Protein AF-A0A428YY25-F1 (afdb_monomer)

Sequence (221 aa):
MDNHSFVLPEDAPPDLAAVAELGRGLQQLAEAVDELHQQHLDLRDQVTARPGARSRKAPPSVPWPLRWPDLDREQAAQVWAWLIDWTDWMVERYQLAEEIPACWPLHPPLIEELAALAAAWHDAYDESAPADTPLLWHERLARCRIRLRDWDDYTRCRNGTHTLRRLDLAWPDTWRTAAEQAAAADLADRPLPDPGPDARTTAAERDPPAAGPTAGQEAPA

Structure (mmCIF, N/CA/C/O backbone):
data_AF-A0A428YY25-F1
#
_entry.id   AF-A0A428YY25-F1
#
loop_
_atom_site.group_PDB
_atom_site.id
_atom_site.type_symbol
_atom_site.label_atom_id
_atom_site.label_alt_id
_atom_site.label_comp_id
_atom_site.label_asym_id
_atom_site.label_entity_id
_atom_site.label_seq_id
_atom_site.pdbx_PDB_ins_code
_atom_site.Cartn_x
_atom_site.Cartn_y
_atom_site.Cartn_z
_atom_site.occupancy
_atom_site.B_iso_or_equiv
_atom_site.auth_seq_id
_atom_site.auth_comp_id
_atom_site.auth_asym_id
_atom_site.auth_atom_id
_atom_site.pdbx_PDB_model_num
ATOM 1 N N . MET A 1 1 ? -26.265 -2.201 46.683 1.00 36.72 1 MET A N 1
ATOM 2 C CA . MET A 1 1 ? -25.284 -2.157 47.783 1.00 36.72 1 MET A CA 1
ATOM 3 C C . MET A 1 1 ? -25.252 -0.720 48.234 1.00 36.72 1 MET A C 1
ATOM 5 O O . MET A 1 1 ? -24.833 0.136 47.466 1.00 36.72 1 MET A O 1
ATOM 9 N N . ASP A 1 2 ? -25.874 -0.467 49.376 1.00 36.84 2 ASP A N 1
ATOM 10 C CA . ASP A 1 2 ? -26.230 0.865 49.850 1.00 36.84 2 ASP A CA 1
ATOM 11 C C . ASP A 1 2 ? -24.983 1.695 50.172 1.00 36.84 2 ASP A C 1
ATOM 13 O O . ASP A 1 2 ? -24.110 1.272 50.931 1.00 36.84 2 ASP A O 1
ATOM 17 N N . ASN A 1 3 ? -24.896 2.875 49.552 1.00 38.50 3 ASN A N 1
ATOM 18 C CA . ASN A 1 3 ? -23.828 3.842 49.766 1.00 38.50 3 ASN A CA 1
ATOM 19 C C . ASN A 1 3 ? -24.026 4.489 51.147 1.00 38.50 3 ASN A C 1
ATOM 21 O O . ASN A 1 3 ? -24.744 5.481 51.291 1.00 38.50 3 ASN A O 1
ATOM 25 N N . HIS A 1 4 ? -23.456 3.876 52.184 1.00 43.66 4 HIS A N 1
ATOM 26 C CA . HIS A 1 4 ? -23.455 4.422 53.536 1.00 43.66 4 HIS A CA 1
ATOM 27 C C . HIS A 1 4 ? -22.605 5.698 53.578 1.00 43.66 4 HIS A C 1
ATOM 29 O O . HIS A 1 4 ? -21.392 5.652 53.765 1.00 43.66 4 HIS A O 1
ATOM 35 N N . SER A 1 5 ? -23.263 6.848 53.424 1.00 48.72 5 SER A N 1
ATOM 36 C CA . SER A 1 5 ? -22.688 8.164 53.701 1.00 48.72 5 SER A CA 1
ATOM 37 C C . SER A 1 5 ? -22.273 8.233 55.174 1.00 48.72 5 SER A C 1
ATOM 39 O O . SER A 1 5 ? -23.111 8.405 56.060 1.00 48.72 5 SER A O 1
ATOM 41 N N . PHE A 1 6 ? -20.978 8.071 55.441 1.00 54.34 6 PHE A N 1
ATOM 42 C CA . PHE A 1 6 ? -20.389 8.257 56.763 1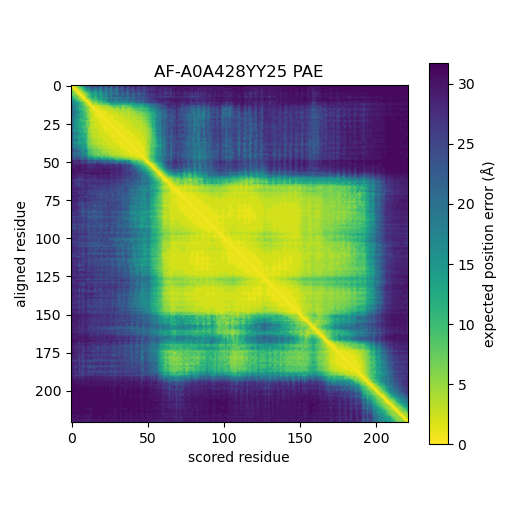.00 54.34 6 PHE A CA 1
ATOM 43 C C . PHE A 1 6 ? -20.396 9.753 57.108 1.00 54.34 6 PHE A C 1
ATOM 45 O O . PHE A 1 6 ? -19.599 10.529 56.584 1.00 54.34 6 PHE A O 1
ATOM 52 N N . VAL A 1 7 ? -21.334 10.171 57.961 1.00 59.69 7 VAL A N 1
ATOM 53 C CA . VAL A 1 7 ? -21.393 11.537 58.499 1.00 59.69 7 VAL A CA 1
ATOM 54 C C . VAL A 1 7 ? -20.460 11.607 59.710 1.00 59.69 7 VAL A C 1
ATOM 56 O O . VAL A 1 7 ? -20.686 10.923 60.707 1.00 59.69 7 VAL A O 1
ATOM 59 N N . LEU A 1 8 ? -19.394 12.403 59.606 1.00 51.84 8 LEU A N 1
ATOM 60 C CA . LEU A 1 8 ? -18.440 12.630 60.696 1.00 51.84 8 LEU A CA 1
ATOM 61 C C . LEU A 1 8 ? -19.117 13.344 61.888 1.00 51.84 8 LEU A C 1
ATOM 63 O O . LEU A 1 8 ? -19.854 14.305 61.659 1.00 51.84 8 LEU A O 1
ATOM 67 N N . PRO A 1 9 ? -18.855 12.929 63.145 1.00 59.38 9 PRO A N 1
ATOM 68 C CA . PRO A 1 9 ? -19.272 13.662 64.343 1.00 59.38 9 PRO A CA 1
ATOM 69 C C . PRO A 1 9 ? -18.685 15.082 64.387 1.00 59.38 9 PRO A C 1
ATOM 71 O O . PRO A 1 9 ? -17.559 15.297 63.947 1.00 59.38 9 PRO A O 1
ATOM 74 N N . GLU A 1 10 ? -19.430 16.027 64.966 1.00 59.97 10 GLU A N 1
ATOM 75 C CA . GLU A 1 10 ? -19.113 17.470 65.004 1.00 59.97 10 GLU A CA 1
ATOM 76 C C . GLU A 1 10 ? -17.794 17.803 65.746 1.00 59.97 10 GLU A C 1
ATOM 78 O O . GLU A 1 10 ? -17.214 18.856 65.512 1.00 59.97 10 GLU A O 1
ATOM 83 N N . ASP A 1 11 ? -17.281 16.868 66.560 1.00 65.56 11 ASP A N 1
ATOM 84 C CA . ASP A 1 11 ? -16.038 16.963 67.352 1.00 65.56 11 ASP A CA 1
ATOM 85 C C . ASP A 1 11 ? -15.058 15.804 67.025 1.00 65.56 11 ASP A C 1
ATOM 87 O O . ASP A 1 11 ? -14.504 15.129 67.898 1.00 65.56 11 ASP A O 1
ATOM 91 N N . ALA A 1 12 ? -14.892 15.485 65.736 1.00 60.00 12 ALA A N 1
ATOM 92 C CA . ALA A 1 12 ? -13.997 14.413 65.302 1.00 60.00 12 ALA A CA 1
ATOM 93 C C . ALA A 1 12 ? -12.512 14.768 65.548 1.00 60.00 12 ALA A C 1
ATOM 95 O O . ALA A 1 12 ? -12.078 15.865 65.183 1.00 60.00 12 ALA A O 1
ATOM 96 N N . PRO A 1 13 ? -11.702 13.851 66.115 1.00 72.38 13 PRO A N 1
ATOM 97 C CA . PRO A 1 13 ? -10.274 14.079 66.276 1.00 72.38 13 PRO A CA 1
ATOM 98 C C . PRO A 1 13 ? -9.600 14.339 64.909 1.00 72.38 13 PRO A C 1
ATOM 100 O O . PRO A 1 13 ? -10.069 13.858 63.870 1.00 72.38 13 PRO A O 1
ATOM 103 N N . PRO A 1 14 ? -8.536 15.164 64.882 1.00 75.75 14 PRO A N 1
ATOM 104 C CA . PRO A 1 14 ? -7.997 15.759 63.653 1.00 75.75 14 PRO A CA 1
ATOM 105 C C . PRO A 1 14 ? -7.489 14.729 62.631 1.00 75.75 14 PRO A C 1
ATOM 107 O O . PRO A 1 14 ? -7.452 15.007 61.434 1.00 75.75 14 PRO A O 1
ATOM 110 N N . ASP A 1 15 ? -7.137 13.530 63.085 1.00 78.38 15 ASP A N 1
ATOM 111 C CA . ASP A 1 15 ? -6.766 12.381 62.263 1.00 78.38 15 ASP A CA 1
ATOM 112 C C . ASP A 1 15 ? -7.959 11.802 61.481 1.00 78.38 15 ASP A C 1
ATOM 114 O O . ASP A 1 15 ? -7.837 11.545 60.283 1.00 78.38 15 ASP A O 1
ATOM 118 N N . LEU A 1 16 ? -9.134 11.667 62.104 1.00 73.94 16 LEU A N 1
ATOM 119 C CA . LEU A 1 16 ? -10.361 11.233 61.423 1.00 73.94 16 LEU A CA 1
ATOM 120 C C . LEU A 1 16 ? -10.874 12.283 60.430 1.00 73.94 16 LEU A C 1
ATOM 122 O O . LEU A 1 16 ? -11.365 11.926 59.354 1.00 73.94 16 LEU A O 1
ATOM 126 N N . ALA A 1 17 ? -10.717 13.569 60.752 1.00 76.88 17 ALA A N 1
ATOM 127 C CA . ALA A 1 17 ? -11.031 14.658 59.830 1.00 76.88 17 ALA A CA 1
ATOM 128 C C . ALA A 1 17 ? -10.129 14.622 58.579 1.00 76.88 17 ALA A C 1
ATOM 130 O O . ALA A 1 17 ? -10.638 14.710 57.458 1.00 76.88 17 ALA A O 1
ATOM 131 N N . ALA A 1 18 ? -8.820 14.404 58.760 1.00 79.06 18 ALA A N 1
ATOM 132 C CA . ALA A 1 18 ? -7.854 14.281 57.666 1.00 79.06 18 ALA A CA 1
ATOM 133 C C . ALA A 1 18 ? -8.103 13.039 56.789 1.00 79.06 18 ALA A C 1
ATOM 135 O O . ALA A 1 18 ? -8.031 13.118 55.563 1.00 79.06 18 ALA A O 1
ATOM 136 N N . VAL A 1 19 ? -8.453 11.893 57.388 1.00 86.31 19 VAL A N 1
ATOM 137 C CA . VAL A 1 19 ? -8.806 10.675 56.633 1.00 86.31 19 VAL A CA 1
ATOM 138 C C . VAL A 1 19 ? -10.064 10.888 55.793 1.00 86.31 19 VAL A C 1
ATOM 140 O O . VAL A 1 19 ? -10.105 10.475 54.635 1.00 86.31 19 VAL A O 1
ATOM 143 N N . ALA A 1 20 ? -11.080 11.567 56.328 1.00 80.56 20 ALA A N 1
ATOM 144 C CA . ALA A 1 20 ? -12.276 11.878 55.552 1.00 80.56 20 ALA A CA 1
ATOM 145 C C . ALA A 1 20 ? -12.004 12.891 54.432 1.00 80.56 20 ALA A C 1
ATOM 147 O O . ALA A 1 20 ? -12.628 12.816 53.376 1.00 80.56 20 ALA A O 1
ATOM 148 N N . GLU A 1 21 ? -11.080 13.829 54.638 1.00 87.69 21 GLU A N 1
ATOM 149 C CA . GLU A 1 21 ? -10.639 14.756 53.595 1.00 87.69 21 GLU A CA 1
ATOM 150 C C . GLU A 1 21 ? -9.905 14.034 52.461 1.00 87.69 21 GLU A C 1
ATOM 152 O O . GLU A 1 21 ? -10.249 14.229 51.295 1.00 87.69 21 GLU A O 1
ATOM 157 N N . LEU A 1 22 ? -8.992 13.118 52.790 1.00 92.31 22 LEU A N 1
ATOM 158 C CA . LEU A 1 22 ? -8.349 12.240 51.807 1.00 92.31 22 LEU A CA 1
ATOM 159 C C . LEU A 1 22 ? -9.364 11.345 51.085 1.00 92.31 22 LEU A C 1
ATOM 161 O O . LEU A 1 22 ? -9.272 11.181 49.871 1.00 92.31 22 LEU A O 1
ATOM 165 N N . GLY A 1 23 ? -10.353 10.806 51.803 1.00 88.88 23 GLY A N 1
ATOM 166 C CA . GLY A 1 23 ? -11.437 10.015 51.217 1.00 88.88 23 GLY A CA 1
ATOM 167 C C . GLY A 1 23 ? -12.248 10.810 50.192 1.00 88.88 23 GLY A C 1
ATOM 168 O O . GLY A 1 23 ? -12.481 10.325 49.086 1.00 88.88 23 GLY A O 1
ATOM 169 N N . ARG A 1 24 ? -12.594 12.065 50.510 1.00 92.44 24 ARG A N 1
ATOM 170 C CA . ARG A 1 24 ? -13.242 12.980 49.556 1.00 92.44 24 ARG A CA 1
ATOM 171 C C . ARG A 1 24 ? -12.345 13.280 48.355 1.00 92.44 24 ARG A C 1
ATOM 173 O O . ARG A 1 24 ? -12.834 13.263 47.231 1.00 92.44 24 ARG A O 1
ATOM 180 N N . GLY A 1 25 ? -11.049 13.506 48.573 1.00 92.25 25 GLY A N 1
ATOM 181 C CA . GLY A 1 25 ? -10.089 13.757 47.494 1.00 92.25 25 GLY A CA 1
ATOM 182 C C . GLY A 1 25 ? -9.917 12.566 46.544 1.00 92.25 25 GLY A C 1
ATO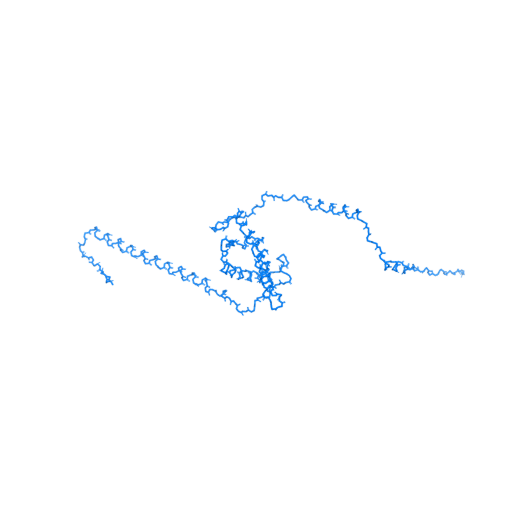M 183 O O . GLY A 1 25 ? -9.912 12.745 45.329 1.00 92.25 25 GLY A O 1
ATOM 184 N N . LEU A 1 26 ? -9.835 11.340 47.071 1.00 96.25 26 LEU A N 1
ATOM 185 C CA . LEU A 1 26 ? -9.774 10.124 46.251 1.00 96.25 26 LEU A CA 1
ATOM 186 C C . LEU A 1 26 ? -11.057 9.914 45.446 1.00 96.25 26 LEU A C 1
ATOM 188 O O . LEU A 1 26 ? -10.985 9.503 44.291 1.00 96.25 26 LEU A O 1
ATOM 192 N N . GLN A 1 27 ? -12.215 10.225 46.029 1.00 91.62 27 GLN A N 1
ATOM 193 C CA . GLN A 1 27 ? -13.486 10.127 45.322 1.00 91.62 27 GLN A CA 1
ATOM 194 C C . GLN A 1 27 ? -13.593 11.163 44.194 1.00 91.62 27 GLN A C 1
ATOM 196 O O . GLN A 1 27 ? -13.953 10.801 43.078 1.00 91.62 27 GLN A O 1
ATOM 201 N N . GLN A 1 28 ? -13.175 12.409 44.437 1.00 93.94 28 GLN A N 1
ATOM 202 C CA . GLN A 1 28 ? -13.087 13.441 43.395 1.00 93.94 28 GLN A CA 1
ATOM 203 C C . GLN A 1 28 ? -12.138 13.040 42.256 1.00 93.94 28 GLN A C 1
ATOM 205 O O . GLN A 1 28 ? -12.439 13.273 41.089 1.00 93.94 28 GLN A O 1
ATOM 210 N N . LEU A 1 29 ? -10.998 12.419 42.577 1.00 95.44 29 LEU A N 1
ATOM 211 C CA . LEU A 1 29 ? -10.068 11.914 41.564 1.00 95.44 29 LEU A CA 1
ATOM 212 C C . LEU A 1 29 ? -10.665 10.759 40.755 1.00 95.44 29 LEU A C 1
ATOM 214 O O . LEU A 1 29 ? -10.486 10.733 39.541 1.00 95.44 29 LEU A O 1
ATOM 218 N N . ALA A 1 30 ? -11.364 9.824 41.400 1.00 92.94 30 ALA A N 1
ATOM 219 C CA . ALA A 1 30 ? -12.029 8.724 40.706 1.00 92.94 30 ALA A CA 1
ATOM 220 C C . ALA A 1 30 ? -13.096 9.248 39.731 1.00 92.94 30 ALA A C 1
ATOM 222 O O . ALA A 1 30 ? -13.092 8.867 38.563 1.00 92.94 30 ALA A O 1
ATOM 223 N N . GLU A 1 31 ? -13.929 10.192 40.179 1.00 95.94 31 GLU A N 1
ATOM 224 C CA . GLU A 1 31 ? -14.949 10.843 39.348 1.00 95.94 31 GLU A CA 1
ATOM 225 C C . GLU A 1 31 ? -14.325 11.586 38.153 1.00 95.94 31 GLU A C 1
ATOM 227 O O . GLU A 1 31 ? -14.790 11.436 37.024 1.00 95.94 31 GLU A O 1
ATOM 232 N N . ALA A 1 32 ? -13.227 12.319 38.364 1.00 94.62 32 ALA A N 1
ATOM 233 C CA . ALA A 1 32 ? -12.524 13.021 37.287 1.00 94.62 32 ALA A CA 1
ATOM 234 C C . ALA A 1 32 ? -11.869 12.065 36.270 1.00 94.62 32 ALA A C 1
ATOM 236 O O . ALA A 1 32 ? -11.826 12.362 35.074 1.00 94.62 32 ALA A O 1
ATOM 237 N N . VAL A 1 33 ? -11.349 10.918 36.722 1.00 97.69 33 VAL A N 1
ATOM 238 C CA . VAL A 1 33 ? -10.785 9.888 35.833 1.00 97.69 33 VAL A CA 1
ATOM 239 C C . VAL A 1 33 ? -11.882 9.225 35.004 1.00 97.69 33 VAL A C 1
ATOM 241 O O . VAL A 1 33 ? -11.688 9.038 33.801 1.00 97.69 33 VAL A O 1
ATOM 244 N N . ASP A 1 34 ? -13.030 8.915 35.608 1.00 95.62 34 ASP A N 1
ATOM 245 C CA . ASP A 1 34 ? -14.184 8.368 34.889 1.00 95.62 34 ASP A CA 1
ATOM 246 C C . ASP A 1 34 ? -14.718 9.371 33.859 1.00 95.62 34 ASP A C 1
ATOM 248 O O . ASP A 1 34 ? -14.986 8.994 32.717 1.00 95.62 34 ASP A O 1
ATOM 252 N N . GLU A 1 35 ? -14.795 10.657 34.210 1.00 96.25 35 GLU A N 1
ATOM 253 C CA . GLU A 1 35 ? -15.181 11.719 33.277 1.00 96.25 35 GLU A CA 1
ATOM 254 C C . GLU A 1 35 ? -14.208 11.811 32.093 1.00 96.25 35 GLU A C 1
ATOM 256 O O . GLU A 1 35 ? -14.639 11.817 30.938 1.00 96.25 35 GLU A O 1
ATOM 261 N N . LEU A 1 36 ? -12.897 11.809 32.351 1.00 96.62 36 LEU A N 1
ATOM 262 C CA . LEU A 1 36 ? -11.886 11.827 31.293 1.00 96.62 36 LEU A CA 1
ATOM 263 C C . LEU A 1 36 ? -11.962 10.573 30.410 1.00 96.62 36 LEU A C 1
ATOM 265 O O . LEU A 1 36 ? -11.783 10.661 29.192 1.00 96.62 36 LEU A O 1
ATOM 269 N N . HIS A 1 37 ? -12.239 9.407 31.000 1.00 89.94 37 HIS A N 1
ATOM 270 C CA . HIS A 1 37 ? -12.435 8.173 30.248 1.00 89.94 37 HIS A CA 1
ATOM 271 C C . HIS A 1 37 ? -13.652 8.277 29.324 1.00 89.94 37 HIS A C 1
ATOM 273 O O . HIS A 1 37 ? -13.534 7.956 28.142 1.00 89.94 37 HIS A O 1
ATOM 279 N N . GLN A 1 38 ? -14.783 8.790 29.817 1.00 93.50 38 GLN A N 1
ATOM 280 C CA . GLN A 1 38 ? -15.973 9.003 28.988 1.00 93.50 38 GLN A CA 1
ATOM 281 C C . GLN A 1 38 ? -15.719 10.024 27.878 1.00 93.50 38 GLN A C 1
ATOM 283 O O . GLN A 1 38 ? -16.025 9.748 26.723 1.00 93.50 38 GLN A O 1
ATOM 288 N N . GLN A 1 39 ? -15.057 11.144 28.180 1.00 93.81 39 GLN A N 1
ATOM 289 C CA . GLN A 1 39 ? -14.657 12.126 27.166 1.00 93.81 39 GLN A CA 1
ATOM 290 C C . GLN A 1 39 ? -13.746 11.509 26.094 1.00 93.81 39 GLN A C 1
ATOM 292 O O . GLN A 1 39 ? -13.862 11.838 24.914 1.00 93.81 39 GLN A O 1
ATOM 297 N N . HIS A 1 40 ? -12.846 10.598 26.477 1.00 93.56 40 HIS A N 1
ATOM 298 C CA . HIS A 1 40 ? -11.993 9.884 25.529 1.00 93.56 40 HIS A CA 1
ATOM 299 C C . HIS A 1 40 ? -12.789 8.921 24.636 1.00 93.56 40 HIS A C 1
ATOM 301 O O . HIS A 1 40 ? -12.557 8.890 23.424 1.00 93.56 40 HIS A O 1
ATOM 307 N N . LEU A 1 41 ? -13.726 8.156 25.210 1.00 92.25 41 LEU A N 1
ATOM 308 C CA . LEU A 1 41 ? -14.614 7.272 24.449 1.00 92.25 41 LEU A CA 1
ATOM 309 C C . LEU A 1 41 ? -15.494 8.077 23.485 1.00 92.25 41 LEU A C 1
ATOM 311 O O . LEU A 1 41 ? -15.548 7.740 22.306 1.00 92.25 41 LEU A O 1
ATOM 315 N N . ASP A 1 42 ? -16.081 9.180 23.946 1.00 91.06 42 ASP A N 1
ATOM 316 C CA . ASP A 1 42 ? -16.890 10.081 23.123 1.00 91.06 42 ASP A CA 1
ATOM 317 C C . ASP A 1 42 ? -16.073 10.699 21.988 1.00 91.06 42 ASP A C 1
ATOM 319 O O . ASP A 1 42 ? -16.542 10.772 20.854 1.00 91.06 42 ASP A O 1
ATOM 323 N N . LEU A 1 43 ? -14.838 11.132 22.255 1.00 87.75 43 LEU A N 1
ATOM 324 C CA . LEU A 1 43 ? -13.968 11.692 21.223 1.00 87.75 43 LEU A CA 1
ATOM 325 C C . LEU A 1 43 ? -13.578 10.631 20.188 1.00 87.75 43 LEU A C 1
ATOM 327 O O . LEU A 1 43 ? -13.597 10.912 18.989 1.00 87.75 43 LEU A O 1
ATOM 331 N N . ARG A 1 44 ? -13.257 9.408 20.624 1.00 78.38 44 ARG A N 1
ATOM 332 C CA . ARG A 1 44 ? -13.013 8.268 19.726 1.00 78.38 44 ARG A CA 1
ATOM 333 C C . ARG A 1 44 ? -14.248 7.985 18.872 1.00 78.38 44 ARG A C 1
ATOM 335 O O . ARG A 1 44 ? -14.130 7.820 17.657 1.00 78.38 44 ARG A O 1
ATOM 342 N N . ASP A 1 45 ? -15.422 7.958 19.483 1.00 78.50 45 ASP A N 1
ATOM 343 C CA . ASP A 1 45 ? -16.677 7.684 18.794 1.00 78.50 45 ASP A CA 1
ATOM 344 C C . ASP A 1 45 ? -17.021 8.824 17.822 1.00 78.50 45 ASP A C 1
ATOM 346 O O . ASP A 1 45 ? -17.442 8.563 16.706 1.00 78.50 45 ASP A O 1
ATOM 350 N N . GLN A 1 46 ? -16.723 10.084 18.146 1.00 74.12 46 GLN A N 1
ATOM 351 C CA . GLN A 1 46 ? -16.857 11.221 17.223 1.00 74.12 46 GLN A CA 1
ATOM 352 C C . GLN A 1 46 ? -15.843 11.186 16.070 1.00 74.12 46 GLN A C 1
ATOM 354 O O . GLN A 1 46 ? -16.184 11.540 14.941 1.00 74.12 46 GLN A O 1
ATOM 359 N N . VAL A 1 47 ? -14.600 10.762 16.319 1.00 74.75 47 VAL A N 1
ATOM 360 C CA . VAL A 1 47 ? -13.573 10.597 15.275 1.00 74.75 47 VAL A CA 1
ATOM 361 C C . VAL A 1 47 ? -13.949 9.464 14.318 1.00 74.75 47 VAL A C 1
ATOM 363 O O . VAL A 1 47 ? -13.794 9.629 13.109 1.00 74.75 47 VAL A O 1
ATOM 366 N N . THR A 1 48 ? -14.487 8.359 14.839 1.00 65.31 48 THR A N 1
ATOM 367 C CA . THR A 1 48 ? -14.972 7.221 14.035 1.00 65.31 48 THR A CA 1
ATOM 368 C C . THR A 1 48 ? -16.318 7.505 13.356 1.00 65.31 48 THR A C 1
ATOM 370 O O . THR A 1 48 ? -16.538 7.060 12.232 1.00 65.31 48 THR A O 1
ATOM 373 N N . ALA A 1 49 ? -17.203 8.284 13.988 1.00 58.53 49 ALA A N 1
ATOM 374 C CA . ALA A 1 49 ? -18.499 8.700 13.446 1.00 58.53 49 ALA A CA 1
ATOM 375 C C . ALA A 1 49 ? -18.414 9.919 12.519 1.00 58.53 49 ALA A C 1
ATOM 377 O O . ALA A 1 49 ? -19.394 10.224 11.829 1.00 58.53 49 ALA A O 1
ATOM 378 N N . ARG A 1 50 ? -17.268 10.619 12.459 1.00 43.00 50 ARG A N 1
ATOM 379 C CA . ARG A 1 50 ? -17.021 11.632 11.427 1.00 43.00 50 ARG A CA 1
ATOM 380 C C . ARG A 1 50 ? -17.322 10.971 10.082 1.00 43.00 50 ARG A C 1
ATOM 382 O O . ARG A 1 50 ? -16.801 9.885 9.837 1.00 43.00 50 ARG A O 1
ATOM 389 N N . PRO A 1 51 ? -18.165 11.559 9.215 1.00 43.38 51 PRO A N 1
ATOM 390 C CA . PRO A 1 51 ? -18.579 10.912 7.979 1.00 43.38 51 PRO A CA 1
ATOM 391 C C . PRO A 1 51 ? -17.420 10.883 6.968 1.00 43.38 51 PRO A C 1
ATOM 393 O O . PRO A 1 51 ? -17.383 11.652 6.017 1.00 43.38 51 PRO A O 1
ATOM 396 N N . GLY A 1 52 ? -16.462 9.989 7.201 1.00 45.25 52 GLY A N 1
ATOM 397 C CA . GLY A 1 52 ? -15.836 9.136 6.197 1.00 45.25 52 GLY A CA 1
ATOM 398 C C . GLY A 1 52 ? -16.503 7.755 6.165 1.00 45.25 52 GLY A C 1
ATOM 399 O O . GLY A 1 52 ? -16.020 6.855 5.494 1.00 45.25 52 GLY A O 1
ATOM 400 N N . ALA A 1 53 ? -17.620 7.571 6.885 1.00 43.12 53 ALA A N 1
ATOM 401 C CA . ALA A 1 53 ? -18.451 6.376 6.834 1.00 43.12 53 ALA A CA 1
ATOM 402 C C . ALA A 1 53 ? -18.892 6.106 5.390 1.00 43.12 53 ALA A C 1
ATOM 404 O O . ALA A 1 53 ? -19.883 6.671 4.926 1.00 43.12 53 ALA A O 1
ATOM 405 N N . ARG A 1 54 ? -18.111 5.263 4.700 1.00 50.69 54 ARG A N 1
ATOM 406 C CA . ARG A 1 54 ? -18.404 4.570 3.441 1.00 50.69 54 ARG A CA 1
ATOM 407 C C . ARG A 1 54 ? -19.398 5.337 2.590 1.00 50.69 54 ARG A C 1
ATOM 409 O O . ARG A 1 54 ? -20.585 5.005 2.532 1.00 50.69 54 ARG A O 1
ATOM 416 N N . SER A 1 55 ? -18.900 6.385 1.951 1.00 40.81 55 SER A N 1
ATOM 417 C CA . SER A 1 55 ? -19.635 7.076 0.910 1.00 40.81 55 SER A CA 1
ATOM 418 C C . SER A 1 55 ? -20.107 6.032 -0.110 1.00 40.81 55 SER A C 1
ATOM 420 O O . SER A 1 55 ? -19.339 5.576 -0.943 1.00 40.81 55 SER A O 1
ATOM 422 N N . ARG A 1 56 ? -21.390 5.645 -0.052 1.00 43.12 56 ARG A N 1
ATOM 423 C CA . ARG A 1 56 ? -22.104 4.931 -1.132 1.00 43.12 56 ARG A CA 1
ATOM 424 C C . ARG A 1 56 ? -22.296 5.815 -2.370 1.00 43.12 56 ARG A C 1
ATOM 426 O O . ARG A 1 56 ? -23.047 5.468 -3.276 1.00 43.12 56 ARG A O 1
ATOM 433 N N . LYS A 1 57 ? -21.666 6.989 -2.405 1.00 38.19 57 LYS A N 1
ATOM 434 C CA . LYS A 1 57 ? -21.430 7.721 -3.641 1.00 38.19 57 LYS A CA 1
ATOM 435 C C . LYS A 1 57 ? -20.564 6.796 -4.493 1.00 38.19 57 LYS A C 1
ATOM 437 O O . LYS A 1 57 ? -19.644 6.189 -3.950 1.00 38.19 57 LYS A O 1
ATOM 442 N N . ALA A 1 58 ? -20.914 6.635 -5.772 1.00 41.31 58 ALA A N 1
ATOM 443 C CA . ALA A 1 58 ? -20.114 5.852 -6.711 1.00 41.31 58 ALA A CA 1
ATOM 444 C C . ALA A 1 58 ? -18.632 6.135 -6.438 1.00 41.31 58 ALA A C 1
ATOM 446 O O . ALA A 1 58 ? -18.316 7.318 -6.230 1.00 41.31 58 ALA A O 1
ATOM 447 N N . PRO A 1 59 ? -17.781 5.090 -6.333 1.00 49.84 59 PRO A N 1
ATOM 448 C CA . PRO A 1 59 ? -16.389 5.288 -6.000 1.00 49.84 59 PRO A CA 1
ATOM 449 C C . PRO A 1 59 ? -15.890 6.392 -6.918 1.00 49.84 59 PRO A C 1
ATOM 451 O O . PRO A 1 59 ? -16.191 6.367 -8.119 1.00 49.84 59 PRO A O 1
ATOM 454 N N . PRO A 1 60 ? -15.272 7.427 -6.346 1.00 55.06 60 PRO A N 1
ATOM 455 C CA . PRO A 1 60 ? -14.766 8.501 -7.164 1.00 55.06 60 PRO A CA 1
ATOM 456 C C . PRO A 1 60 ? -13.952 7.900 -8.304 1.00 55.06 60 PRO A C 1
ATOM 458 O O . PRO A 1 60 ? -13.172 6.984 -8.047 1.00 55.06 60 PRO A O 1
ATOM 461 N N . SER A 1 61 ? -14.179 8.336 -9.548 1.00 63.06 61 SER A N 1
ATOM 462 C CA . SER A 1 61 ? -13.508 7.698 -10.678 1.00 63.06 61 SER A CA 1
ATOM 463 C C . SER A 1 61 ? -12.006 7.893 -10.507 1.00 63.06 61 SER A C 1
ATOM 465 O O . SER A 1 61 ? -11.493 9.003 -10.671 1.00 63.06 61 SER A O 1
ATOM 467 N N . VAL A 1 62 ? -11.318 6.828 -10.108 1.00 69.62 62 VAL A N 1
ATOM 468 C CA . VAL A 1 62 ? -9.875 6.842 -9.924 1.00 69.62 62 VAL A CA 1
ATOM 469 C C . VAL A 1 62 ? -9.272 7.077 -11.308 1.00 69.62 62 VAL A C 1
ATOM 471 O O . VAL A 1 62 ? -9.628 6.355 -12.244 1.00 69.62 62 VAL A O 1
ATOM 474 N N . PRO A 1 63 ? -8.425 8.103 -11.488 1.00 74.25 63 PRO A N 1
ATOM 475 C CA . PRO A 1 63 ? -7.823 8.382 -12.781 1.00 74.25 63 PRO A CA 1
ATOM 476 C C . PRO A 1 63 ? -7.011 7.170 -13.249 1.00 74.25 63 PRO A C 1
ATOM 478 O O . PRO A 1 63 ? -6.211 6.612 -12.495 1.00 74.25 63 PRO A O 1
ATOM 481 N N . TRP A 1 64 ? -7.226 6.769 -14.503 1.00 73.50 64 TRP A N 1
ATOM 482 C CA . TRP A 1 64 ? -6.498 5.681 -15.149 1.00 73.50 64 TRP A CA 1
ATOM 483 C C . TRP A 1 64 ? -5.776 6.198 -16.401 1.00 73.50 64 TRP A C 1
ATOM 485 O O . TRP A 1 64 ? -6.413 6.879 -17.209 1.00 73.50 64 TRP A O 1
ATOM 495 N N . PRO A 1 65 ? -4.484 5.880 -16.612 1.00 78.12 65 PRO A N 1
ATOM 496 C CA . PRO A 1 65 ? -3.609 5.058 -15.770 1.00 78.12 65 PRO A CA 1
ATOM 497 C C . PRO A 1 65 ? -3.214 5.752 -14.457 1.00 78.12 65 PRO A C 1
ATOM 499 O O . PRO A 1 65 ? -2.936 6.949 -14.432 1.00 78.12 65 PRO A O 1
ATOM 502 N N . LEU A 1 66 ? -3.146 4.981 -13.369 1.00 84.50 66 LEU A N 1
ATOM 503 C CA . LEU A 1 66 ? -2.781 5.500 -12.054 1.00 84.50 66 LEU A CA 1
ATOM 504 C C . LEU A 1 66 ? -1.259 5.663 -11.938 1.00 84.50 66 LEU A C 1
ATOM 506 O O . LEU A 1 66 ? -0.546 4.726 -11.582 1.00 84.50 66 LEU A O 1
ATOM 510 N N . ARG A 1 67 ? -0.757 6.856 -12.271 1.00 88.50 67 ARG A N 1
ATOM 511 C CA . ARG A 1 67 ? 0.662 7.226 -12.152 1.00 88.50 67 ARG A CA 1
ATOM 512 C C . ARG A 1 67 ? 0.792 8.449 -11.258 1.00 88.50 67 ARG A C 1
ATOM 514 O O . ARG A 1 67 ? 0.514 9.556 -11.702 1.00 88.50 67 ARG A O 1
ATOM 521 N N . TRP A 1 68 ? 1.241 8.258 -10.018 1.00 89.25 68 TRP A N 1
ATOM 522 C CA . TRP A 1 68 ? 1.335 9.330 -9.018 1.00 89.25 68 TRP A CA 1
ATOM 523 C C . TRP A 1 68 ? 2.025 10.618 -9.495 1.00 89.25 68 TRP A C 1
ATOM 525 O O . TRP A 1 68 ? 1.489 11.687 -9.204 1.00 89.25 68 TRP A O 1
ATOM 535 N N . PRO A 1 69 ? 3.150 10.571 -10.242 1.00 90.44 69 PRO A N 1
ATOM 536 C CA . PRO A 1 69 ? 3.810 11.786 -10.730 1.00 90.44 69 PRO A CA 1
ATOM 537 C C . PRO A 1 69 ? 2.992 12.594 -11.745 1.00 90.44 69 PRO A C 1
ATOM 539 O O . PRO A 1 69 ? 3.268 13.777 -11.929 1.00 90.44 69 PRO A O 1
ATOM 542 N N . ASP A 1 70 ? 2.020 11.961 -12.403 1.00 91.69 70 ASP A N 1
ATOM 543 C CA . ASP A 1 70 ? 1.229 12.566 -13.476 1.00 91.69 70 ASP A CA 1
ATOM 544 C C . ASP A 1 70 ? -0.084 13.180 -12.951 1.00 91.69 70 ASP A C 1
ATOM 546 O O . ASP A 1 70 ? -0.796 13.838 -13.709 1.00 91.69 70 ASP A O 1
ATOM 550 N N . LEU A 1 71 ? -0.421 12.966 -11.672 1.00 90.56 71 LEU A N 1
ATOM 551 C CA . LEU A 1 71 ? -1.677 13.430 -11.084 1.00 90.56 71 LEU A CA 1
ATOM 552 C C . LEU A 1 71 ? -1.633 14.928 -10.778 1.00 90.56 71 LEU A C 1
ATOM 554 O O . LEU A 1 71 ? -0.732 15.418 -10.089 1.00 90.56 71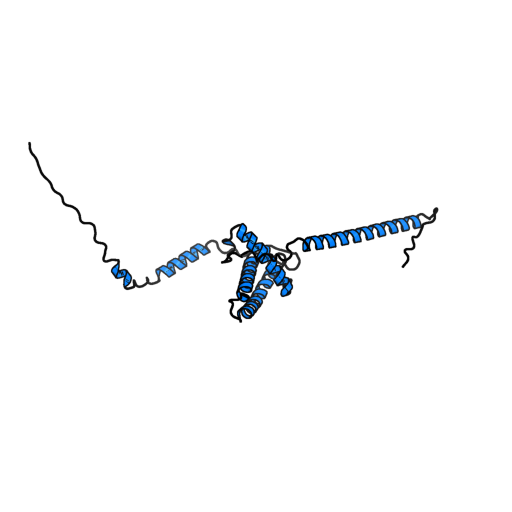 LEU A O 1
ATOM 558 N N . ASP A 1 72 ? -2.667 15.649 -11.207 1.00 91.81 72 ASP A N 1
ATOM 559 C CA . ASP A 1 72 ? -2.918 16.994 -10.701 1.00 91.81 72 ASP A CA 1
ATOM 560 C C . ASP A 1 72 ? -3.409 16.969 -9.237 1.00 91.81 72 ASP A C 1
ATOM 562 O O . ASP A 1 72 ? -3.606 15.921 -8.618 1.00 91.81 72 ASP A O 1
ATOM 566 N N . ARG A 1 73 ? -3.604 18.152 -8.642 1.00 91.44 73 ARG A N 1
ATOM 567 C CA . ARG A 1 73 ? -4.018 18.280 -7.235 1.00 91.44 73 ARG A CA 1
ATOM 568 C C . ARG A 1 73 ? -5.363 17.609 -6.945 1.00 91.44 73 ARG A C 1
ATOM 570 O O . ARG A 1 73 ? -5.520 17.032 -5.869 1.00 91.44 73 ARG A O 1
ATOM 577 N N . GLU A 1 74 ? -6.334 17.756 -7.838 1.00 88.50 74 GLU A N 1
ATOM 578 C CA . GLU A 1 74 ? -7.688 17.237 -7.640 1.00 88.50 74 GLU A CA 1
ATOM 579 C C . GLU A 1 74 ? -7.692 15.717 -7.798 1.00 88.50 74 GLU A C 1
ATOM 581 O O . GLU A 1 74 ? -8.186 14.998 -6.928 1.00 88.50 74 GLU A O 1
ATOM 586 N N . GLN A 1 75 ? -7.025 15.226 -8.839 1.00 88.00 75 GLN A N 1
ATOM 587 C CA . GLN A 1 75 ? -6.794 13.808 -9.079 1.00 88.00 75 GLN A CA 1
ATOM 588 C C . GLN A 1 75 ? -6.058 13.145 -7.912 1.00 88.00 75 GLN A C 1
ATOM 590 O O . GLN A 1 75 ? -6.501 12.111 -7.414 1.00 88.00 75 GLN A O 1
ATOM 595 N N . ALA A 1 76 ? -4.974 13.749 -7.423 1.00 90.94 76 ALA A N 1
ATOM 596 C CA . ALA A 1 76 ? -4.215 13.221 -6.295 1.00 90.94 76 ALA A CA 1
ATOM 597 C C . ALA A 1 76 ? -5.060 13.173 -5.017 1.00 90.94 76 ALA A C 1
ATOM 599 O O . ALA A 1 76 ? -5.052 12.159 -4.323 1.00 90.94 76 ALA A O 1
ATOM 600 N N . ALA A 1 77 ? -5.825 14.230 -4.714 1.00 89.00 77 ALA A N 1
ATOM 601 C CA . ALA A 1 77 ? -6.751 14.224 -3.580 1.00 89.00 77 ALA A CA 1
ATOM 602 C C . ALA A 1 77 ? -7.771 13.085 -3.704 1.00 89.00 77 ALA A C 1
ATOM 604 O O . ALA A 1 77 ? -8.115 12.435 -2.713 1.00 89.00 77 ALA A O 1
ATOM 605 N N . GLN A 1 78 ? -8.210 12.815 -4.932 1.00 87.44 78 GLN A N 1
ATOM 606 C CA . GLN A 1 78 ? -9.189 11.787 -5.183 1.00 87.44 78 GLN A CA 1
ATOM 607 C C . GLN A 1 78 ? -8.642 10.370 -4.995 1.00 87.44 78 GLN A C 1
ATOM 609 O O . GLN A 1 78 ? -9.291 9.541 -4.348 1.00 87.44 78 GLN A O 1
ATOM 614 N N . VAL A 1 79 ? -7.444 10.122 -5.523 1.00 90.88 79 VAL A N 1
ATOM 615 C CA . VAL A 1 79 ? -6.703 8.870 -5.340 1.00 90.88 79 VAL A CA 1
ATOM 616 C C . VAL A 1 79 ? -6.379 8.653 -3.868 1.00 90.88 79 VAL A C 1
ATOM 618 O O . VAL A 1 79 ? -6.537 7.540 -3.382 1.00 90.88 79 VAL A O 1
ATOM 621 N N . TRP A 1 80 ? -5.981 9.698 -3.137 1.00 94.50 80 TRP A N 1
ATOM 622 C CA . TRP A 1 80 ? -5.704 9.598 -1.705 1.00 94.50 80 TRP A CA 1
ATOM 623 C C . TRP A 1 80 ? -6.911 9.107 -0.913 1.00 94.50 80 TRP A C 1
ATOM 625 O O . TRP A 1 80 ? -6.772 8.167 -0.136 1.00 94.50 80 TRP A O 1
ATOM 635 N N . ALA A 1 81 ? -8.086 9.704 -1.123 1.00 91.31 81 ALA A N 1
ATOM 636 C CA . ALA A 1 81 ? -9.304 9.274 -0.440 1.00 91.31 81 ALA A CA 1
ATOM 637 C C . ALA A 1 81 ? -9.637 7.805 -0.752 1.00 91.31 81 ALA A C 1
ATOM 639 O O . ALA A 1 81 ? -9.860 7.015 0.161 1.00 91.31 81 ALA A O 1
ATOM 640 N N . TRP A 1 82 ? -9.589 7.425 -2.033 1.00 92.88 82 TRP A N 1
ATOM 641 C CA . TRP A 1 82 ? -9.830 6.045 -2.457 1.00 92.88 82 TRP A CA 1
ATOM 642 C C . TRP A 1 82 ? -8.822 5.058 -1.851 1.00 92.88 82 TRP A C 1
ATOM 644 O O . TRP A 1 82 ? -9.219 4.015 -1.334 1.00 92.88 82 TRP A O 1
ATOM 654 N N . LEU A 1 83 ? -7.528 5.385 -1.876 1.00 95.62 83 LEU A N 1
ATOM 655 C CA . LEU A 1 83 ? -6.478 4.496 -1.388 1.00 95.62 83 LEU A CA 1
ATOM 656 C C . LEU A 1 83 ? -6.521 4.341 0.135 1.00 95.62 83 LEU A C 1
ATOM 658 O O . LEU A 1 83 ? -6.275 3.244 0.630 1.00 95.62 83 LEU A O 1
ATOM 662 N N . ILE A 1 84 ? -6.843 5.405 0.877 1.00 95.75 84 ILE A N 1
ATOM 663 C CA . ILE A 1 84 ? -7.018 5.344 2.335 1.00 95.75 84 ILE A CA 1
ATOM 664 C C . ILE A 1 84 ? -8.170 4.399 2.685 1.00 95.75 84 ILE A C 1
ATOM 666 O O . ILE A 1 84 ? -7.957 3.466 3.457 1.00 95.75 84 ILE A O 1
ATOM 670 N N . ASP A 1 85 ? -9.339 4.587 2.067 1.00 94.56 85 ASP A N 1
ATOM 671 C CA . ASP A 1 85 ? -10.518 3.749 2.316 1.00 94.56 85 ASP A CA 1
ATOM 672 C C . ASP A 1 85 ? -10.259 2.280 1.941 1.00 94.56 85 ASP A C 1
ATOM 674 O O . ASP A 1 85 ? -10.625 1.359 2.675 1.00 94.56 85 ASP A O 1
ATOM 678 N N . TRP A 1 86 ? -9.596 2.042 0.804 1.00 95.88 86 TRP A N 1
ATOM 679 C CA . TRP A 1 86 ? -9.253 0.688 0.371 1.00 95.88 86 TRP A CA 1
ATOM 680 C C . TRP A 1 86 ? -8.221 0.030 1.292 1.00 95.88 86 TRP A C 1
ATOM 682 O O . TRP A 1 86 ? -8.343 -1.156 1.604 1.00 95.88 86 TRP A O 1
ATOM 692 N N . THR A 1 87 ? -7.221 0.785 1.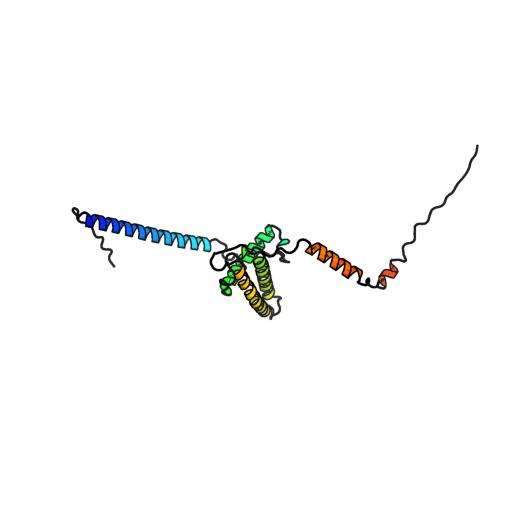755 1.00 96.50 87 THR A N 1
ATOM 693 C CA . THR A 1 87 ? -6.188 0.271 2.665 1.00 96.50 87 THR A CA 1
ATOM 694 C C . THR A 1 87 ? -6.784 -0.085 4.023 1.00 96.50 87 THR A C 1
ATOM 696 O O . THR A 1 87 ? -6.458 -1.145 4.554 1.00 96.50 87 THR A O 1
ATOM 699 N N . ASP A 1 88 ? -7.689 0.741 4.554 1.00 95.69 88 ASP A N 1
ATOM 700 C CA . ASP A 1 88 ? -8.426 0.451 5.791 1.00 95.69 88 ASP A CA 1
ATOM 701 C C . ASP A 1 88 ? -9.212 -0.864 5.670 1.00 95.69 88 ASP A C 1
ATOM 703 O O . ASP A 1 88 ? -9.002 -1.804 6.444 1.00 95.69 88 ASP A O 1
ATOM 707 N N . TRP A 1 89 ? -10.008 -0.994 4.602 1.00 96.00 89 TRP A N 1
ATOM 708 C CA . TRP A 1 89 ? -10.729 -2.232 4.305 1.00 96.00 89 TRP A CA 1
ATOM 709 C C . TRP A 1 89 ? -9.790 -3.439 4.180 1.00 96.00 89 TRP A C 1
ATOM 711 O O . TRP A 1 89 ? -10.085 -4.502 4.722 1.00 96.00 89 TRP A O 1
ATOM 721 N N . MET A 1 90 ? -8.658 -3.304 3.487 1.00 95.69 90 MET A N 1
ATOM 722 C CA . MET A 1 90 ? -7.692 -4.393 3.314 1.00 95.69 90 MET A CA 1
ATOM 723 C C . MET A 1 90 ? -7.069 -4.841 4.630 1.00 95.69 90 MET A C 1
ATOM 725 O O . MET A 1 90 ? -6.957 -6.046 4.874 1.00 95.69 90 MET A O 1
ATOM 729 N N . VAL A 1 91 ? -6.655 -3.887 5.464 1.00 94.12 91 VAL A N 1
ATOM 730 C CA . VAL A 1 91 ? -6.054 -4.167 6.769 1.00 94.12 91 VAL A CA 1
ATOM 731 C C . VAL A 1 91 ? -7.045 -4.916 7.653 1.00 94.12 91 VAL A C 1
ATOM 733 O O . VAL A 1 91 ? -6.671 -5.939 8.228 1.00 94.12 91 VAL A O 1
ATOM 736 N N . GLU A 1 92 ? -8.308 -4.486 7.689 1.00 95.50 92 GLU A N 1
ATOM 737 C CA . GLU A 1 92 ? -9.367 -5.158 8.449 1.00 95.50 92 GLU A CA 1
ATOM 738 C C . GLU A 1 92 ? -9.696 -6.551 7.872 1.00 95.50 92 GLU A C 1
ATOM 740 O O . GLU A 1 92 ? -9.740 -7.554 8.592 1.00 95.50 92 GLU A O 1
ATOM 745 N N . ARG A 1 93 ? -9.884 -6.640 6.549 1.00 95.62 93 ARG A N 1
ATOM 746 C CA . ARG A 1 93 ? -10.304 -7.859 5.837 1.00 95.62 93 ARG A CA 1
ATOM 747 C C . ARG A 1 93 ? -9.269 -8.978 5.924 1.00 95.62 93 ARG A C 1
ATOM 749 O O . ARG A 1 93 ? -9.652 -10.138 6.082 1.00 95.62 93 ARG A O 1
ATOM 756 N N . TYR A 1 94 ? -7.988 -8.641 5.785 1.00 95.44 94 TYR A N 1
ATOM 757 C CA . TYR A 1 94 ? -6.883 -9.602 5.701 1.00 95.44 94 TYR A CA 1
ATOM 758 C C . TYR A 1 94 ? -5.990 -9.621 6.947 1.00 95.44 94 TYR A C 1
ATOM 760 O O . TYR A 1 94 ? -4.998 -10.353 6.953 1.00 95.44 94 TYR A O 1
ATOM 768 N N . GLN A 1 95 ? -6.352 -8.866 7.993 1.00 94.56 95 GLN A N 1
ATOM 769 C CA . GLN A 1 95 ? -5.616 -8.778 9.260 1.00 94.56 95 GLN A CA 1
ATOM 770 C C . GLN A 1 95 ? -4.150 -8.371 9.042 1.00 94.56 95 GLN A C 1
ATOM 772 O O . GLN A 1 95 ? -3.232 -9.033 9.517 1.00 94.56 95 GLN A O 1
ATOM 777 N N . LEU A 1 96 ? -3.937 -7.294 8.276 1.00 92.38 96 LEU A N 1
ATOM 778 C CA . LEU A 1 96 ? -2.605 -6.848 7.829 1.00 92.38 96 LEU A CA 1
ATOM 779 C C . LEU A 1 96 ? -1.998 -5.739 8.696 1.00 92.38 96 LEU A C 1
ATOM 781 O O . LEU A 1 96 ? -1.082 -5.048 8.256 1.00 92.38 96 LEU A O 1
ATOM 785 N N . ALA A 1 97 ? -2.499 -5.541 9.916 1.00 88.44 97 ALA A N 1
ATOM 786 C CA . ALA A 1 97 ? -2.030 -4.470 10.799 1.00 88.44 97 ALA A CA 1
ATOM 787 C C . ALA A 1 97 ? -0.542 -4.619 11.179 1.00 88.44 97 ALA A C 1
ATOM 789 O O . ALA A 1 97 ? 0.122 -3.630 11.476 1.00 88.44 97 ALA A O 1
ATOM 790 N N . GLU A 1 98 ? -0.006 -5.843 11.139 1.00 84.75 98 GLU A N 1
ATOM 791 C CA . GLU A 1 98 ? 1.417 -6.106 11.379 1.00 84.75 98 GLU A CA 1
ATOM 792 C C . GLU A 1 98 ? 2.300 -5.834 10.152 1.00 84.75 98 GLU A C 1
ATOM 794 O O . GLU A 1 98 ? 3.505 -5.628 10.297 1.00 84.75 98 GLU A O 1
ATOM 799 N N . GLU A 1 99 ? 1.731 -5.856 8.944 1.00 88.62 99 GLU A N 1
ATOM 800 C CA . GLU A 1 99 ? 2.470 -5.671 7.691 1.00 88.62 99 GLU A CA 1
ATOM 801 C C . GLU A 1 99 ? 2.349 -4.265 7.111 1.00 88.62 99 GLU A C 1
ATOM 803 O O . GLU A 1 99 ? 3.282 -3.795 6.462 1.00 88.62 99 GLU A O 1
ATOM 808 N N . ILE A 1 100 ? 1.217 -3.594 7.321 1.00 90.62 100 ILE A N 1
ATOM 809 C CA . ILE A 1 100 ? 0.960 -2.248 6.811 1.00 90.62 100 ILE A CA 1
ATOM 810 C C . ILE A 1 100 ? 0.964 -1.284 8.002 1.00 90.62 100 ILE A C 1
ATOM 812 O O . ILE A 1 100 ? -0.029 -1.202 8.728 1.00 90.62 100 ILE A O 1
ATOM 816 N N . PRO A 1 101 ? 2.061 -0.541 8.236 1.00 87.31 101 PRO A N 1
ATOM 817 C CA . PRO A 1 101 ? 2.138 0.365 9.373 1.00 87.31 101 PRO A CA 1
ATOM 818 C C . PRO A 1 101 ? 1.231 1.586 9.181 1.00 87.31 101 PRO A C 1
ATOM 820 O O . PRO A 1 101 ? 1.042 2.064 8.064 1.00 87.31 101 PRO A O 1
ATOM 823 N N . ALA A 1 102 ? 0.760 2.183 10.279 1.00 86.69 102 ALA A N 1
ATOM 824 C CA . ALA A 1 102 ? -0.082 3.388 10.244 1.00 86.69 102 ALA A CA 1
ATOM 825 C C . ALA A 1 102 ? 0.572 4.587 9.522 1.00 86.69 102 ALA A C 1
ATOM 827 O O . ALA A 1 102 ? -0.115 5.468 9.012 1.00 86.69 102 ALA A O 1
ATOM 828 N N . CYS A 1 103 ? 1.905 4.622 9.452 1.00 87.62 103 CYS A N 1
ATOM 829 C CA . CYS A 1 103 ? 2.669 5.639 8.734 1.00 87.62 103 CYS A CA 1
ATOM 830 C C . CYS A 1 103 ? 2.951 5.290 7.261 1.00 87.62 103 CYS A C 1
ATOM 832 O O . CYS A 1 103 ? 3.753 5.981 6.634 1.00 87.62 103 CYS A O 1
ATOM 834 N N . TRP A 1 104 ? 2.281 4.284 6.677 1.00 90.94 104 TRP A N 1
ATOM 835 C CA . TRP A 1 104 ? 2.378 3.960 5.245 1.00 90.94 104 TRP A CA 1
ATOM 836 C C . TRP A 1 104 ? 2.275 5.180 4.302 1.00 90.94 104 TRP A C 1
ATOM 838 O O . TRP A 1 104 ? 3.037 5.204 3.332 1.00 90.94 104 TRP A O 1
ATOM 848 N N . PRO A 1 105 ? 1.475 6.243 4.577 1.00 91.75 105 PRO A N 1
ATOM 849 C CA . PRO A 1 105 ? 1.408 7.412 3.695 1.00 91.75 105 PRO A CA 1
ATOM 850 C C . PRO A 1 105 ? 2.706 8.230 3.648 1.00 91.75 105 PRO A C 1
ATOM 852 O O . PRO A 1 105 ? 2.874 9.068 2.769 1.00 91.75 105 PRO A O 1
ATOM 855 N N . LEU A 1 106 ? 3.634 8.018 4.588 1.00 87.44 106 LEU A N 1
ATOM 856 C CA . LEU A 1 106 ? 4.946 8.675 4.611 1.00 87.44 106 LEU A CA 1
ATOM 857 C C . LEU A 1 106 ? 5.986 7.944 3.750 1.00 87.44 106 LEU A C 1
ATOM 859 O O . LEU A 1 106 ? 7.137 8.378 3.663 1.00 87.44 106 LEU A O 1
ATOM 863 N N . HIS A 1 107 ? 5.609 6.828 3.123 1.00 87.00 107 HIS A N 1
ATOM 864 C CA . HIS A 1 107 ? 6.510 5.966 2.373 1.00 87.00 107 HIS A CA 1
ATOM 865 C C . HIS A 1 107 ? 6.083 5.891 0.903 1.00 87.00 107 HIS A C 1
ATOM 867 O O . HIS A 1 107 ? 5.273 5.034 0.556 1.00 87.00 107 HIS A O 1
ATOM 873 N N . PRO A 1 108 ? 6.663 6.719 0.008 1.00 88.94 108 PRO A N 1
ATOM 874 C CA . PRO A 1 108 ? 6.298 6.724 -1.409 1.00 88.94 108 PRO A CA 1
ATOM 875 C C . PRO A 1 108 ? 6.290 5.342 -2.082 1.00 88.94 108 PRO A C 1
ATOM 877 O O . PRO A 1 108 ? 5.342 5.053 -2.802 1.00 88.94 108 PRO A O 1
ATOM 880 N N . PRO A 1 109 ? 7.243 4.430 -1.805 1.00 88.19 109 PRO A N 1
ATOM 881 C CA . PRO A 1 109 ? 7.192 3.082 -2.374 1.00 88.19 109 PRO A CA 1
ATOM 882 C C . PRO A 1 109 ? 5.993 2.247 -1.902 1.00 88.19 109 PRO A C 1
ATOM 884 O O . PRO A 1 109 ? 5.450 1.481 -2.692 1.00 88.19 109 PRO A O 1
ATOM 887 N N . LEU A 1 110 ? 5.542 2.420 -0.650 1.00 91.50 110 LEU A N 1
ATOM 888 C CA . LEU A 1 110 ? 4.322 1.767 -0.163 1.00 91.50 110 LEU A CA 1
ATOM 889 C C . LEU A 1 110 ? 3.078 2.356 -0.824 1.00 91.50 110 LEU A C 1
ATOM 891 O O . LEU A 1 110 ? 2.164 1.609 -1.148 1.00 91.50 110 LEU A O 1
ATOM 895 N N . ILE A 1 111 ? 3.052 3.670 -1.061 1.00 93.62 111 ILE A N 1
ATOM 896 C CA . ILE A 1 111 ? 1.961 4.321 -1.795 1.00 93.62 111 ILE A CA 1
ATOM 897 C C . ILE A 1 111 ? 1.827 3.704 -3.197 1.00 93.62 111 ILE A C 1
ATOM 899 O O . ILE A 1 111 ? 0.726 3.325 -3.591 1.00 93.62 111 ILE A O 1
ATOM 903 N N . GLU A 1 112 ? 2.937 3.562 -3.928 1.00 93.69 112 GLU A N 1
ATOM 904 C CA . GLU A 1 112 ? 2.962 2.951 -5.267 1.00 93.69 112 GLU A CA 1
ATOM 905 C C . GLU A 1 112 ? 2.497 1.485 -5.240 1.00 93.69 112 GLU A C 1
ATOM 907 O O . GLU A 1 112 ? 1.652 1.071 -6.036 1.00 93.69 112 GLU A O 1
ATOM 912 N N . GLU A 1 113 ? 3.013 0.689 -4.299 1.00 94.38 113 GLU A N 1
ATOM 913 C CA . GLU A 1 113 ? 2.688 -0.735 -4.200 1.00 94.38 113 GLU A CA 1
ATOM 914 C C . GLU A 1 113 ? 1.230 -0.983 -3.780 1.00 94.38 113 GLU A C 1
ATOM 916 O O . GLU A 1 113 ? 0.550 -1.818 -4.386 1.00 94.38 113 GLU A O 1
ATOM 921 N N . LEU A 1 114 ? 0.720 -0.235 -2.796 1.00 95.38 114 LEU A N 1
ATOM 922 C CA . LEU A 1 114 ? -0.675 -0.325 -2.357 1.00 95.38 114 LEU A CA 1
ATOM 923 C C . LEU A 1 114 ? -1.635 0.156 -3.450 1.00 95.38 114 LEU A C 1
ATOM 925 O O . LEU A 1 114 ? -2.639 -0.506 -3.700 1.00 95.38 114 LEU A O 1
ATOM 929 N N . ALA A 1 115 ? -1.307 1.248 -4.146 1.00 94.44 115 ALA A N 1
ATOM 930 C CA . ALA A 1 115 ? -2.096 1.743 -5.273 1.00 94.44 115 ALA A CA 1
ATOM 931 C C . ALA A 1 115 ? -2.215 0.698 -6.394 1.00 94.44 115 ALA A C 1
ATOM 933 O O . ALA A 1 115 ? -3.314 0.448 -6.896 1.00 94.44 115 ALA A O 1
ATOM 934 N N . ALA A 1 116 ? -1.107 0.043 -6.755 1.00 94.06 116 ALA A N 1
ATOM 935 C CA . ALA A 1 116 ? -1.105 -1.015 -7.762 1.00 94.06 116 ALA A CA 1
ATOM 936 C C . ALA A 1 116 ? -1.914 -2.245 -7.317 1.00 94.06 116 ALA A C 1
ATOM 938 O O . ALA A 1 116 ? -2.668 -2.815 -8.109 1.00 94.06 116 ALA A O 1
ATOM 939 N N . LEU A 1 117 ? -1.786 -2.650 -6.049 1.00 95.69 117 LEU A N 1
ATOM 940 C CA . LEU A 1 117 ? -2.528 -3.782 -5.497 1.00 95.69 117 LEU A CA 1
ATOM 941 C C . LEU A 1 117 ? -4.039 -3.507 -5.436 1.00 95.69 117 LEU A C 1
ATOM 943 O O . LEU A 1 117 ? -4.830 -4.406 -5.736 1.00 95.69 117 LEU A O 1
ATOM 947 N N . ALA A 1 118 ? -4.422 -2.274 -5.097 1.00 95.19 118 ALA A N 1
ATOM 948 C CA . ALA A 1 118 ? -5.802 -1.804 -5.079 1.00 95.19 118 ALA A CA 1
ATOM 949 C C . ALA A 1 118 ? -6.415 -1.774 -6.476 1.00 95.19 118 ALA A C 1
ATOM 951 O O . ALA A 1 118 ? -7.478 -2.353 -6.698 1.00 95.19 118 ALA A O 1
ATOM 952 N N . ALA A 1 119 ? -5.712 -1.179 -7.440 1.00 92.38 119 ALA A N 1
ATOM 953 C CA . ALA A 1 119 ? -6.132 -1.180 -8.836 1.00 92.38 119 ALA A CA 1
ATOM 954 C C . ALA A 1 119 ? -6.328 -2.607 -9.369 1.00 92.38 119 ALA A C 1
ATOM 956 O O . ALA A 1 119 ? -7.370 -2.914 -9.944 1.00 92.38 119 ALA A O 1
ATOM 957 N N . ALA A 1 120 ? -5.370 -3.502 -9.107 1.00 93.44 120 ALA A N 1
ATOM 958 C CA . ALA A 1 120 ? -5.464 -4.900 -9.514 1.00 93.44 120 ALA A CA 1
ATOM 959 C C . ALA A 1 120 ? -6.610 -5.651 -8.818 1.00 93.44 120 ALA A C 1
ATOM 961 O O . ALA A 1 120 ? -7.126 -6.609 -9.383 1.00 93.44 120 ALA A O 1
ATOM 962 N N . TRP A 1 121 ? -6.999 -5.256 -7.600 1.00 96.25 121 TRP A N 1
ATOM 963 C CA . TRP A 1 121 ? -8.162 -5.833 -6.927 1.00 96.25 121 TRP A CA 1
ATOM 964 C C . TRP A 1 121 ? -9.453 -5.437 -7.643 1.00 96.25 121 TRP A C 1
ATOM 966 O O . TRP A 1 121 ? -10.271 -6.302 -7.937 1.00 96.25 121 TRP A O 1
ATOM 976 N N . HIS A 1 122 ? -9.623 -4.151 -7.961 1.00 91.81 122 HIS A N 1
ATOM 977 C CA . HIS A 1 122 ? -10.813 -3.684 -8.675 1.00 91.81 122 HIS A CA 1
ATOM 978 C C . HIS A 1 122 ? -10.930 -4.313 -10.064 1.00 91.81 122 HIS A C 1
ATOM 980 O O . HIS A 1 122 ? -12.010 -4.768 -10.415 1.00 91.81 122 HIS A O 1
ATOM 986 N N . ASP A 1 123 ? -9.822 -4.405 -10.802 1.00 90.38 123 ASP A N 1
ATOM 987 C CA . ASP A 1 123 ? -9.774 -5.091 -12.099 1.00 90.38 123 ASP A CA 1
ATOM 988 C C . ASP A 1 123 ? -10.123 -6.581 -11.964 1.00 90.38 123 ASP A C 1
ATOM 990 O O . ASP A 1 123 ? -10.944 -7.104 -12.708 1.00 90.38 123 ASP A O 1
ATOM 994 N N . ALA A 1 124 ? -9.574 -7.267 -10.955 1.00 93.81 124 ALA A N 1
ATOM 995 C CA . ALA A 1 124 ? -9.814 -8.694 -10.762 1.00 93.81 124 ALA A CA 1
ATOM 996 C C . ALA A 1 124 ? -11.269 -9.050 -10.418 1.00 93.81 124 ALA A C 1
ATOM 998 O O . ALA A 1 124 ? -11.656 -10.199 -10.632 1.00 93.81 124 ALA A O 1
ATOM 999 N N . TYR A 1 125 ? -12.029 -8.105 -9.862 1.00 90.19 125 TYR A N 1
ATOM 1000 C CA . TYR A 1 125 ? -13.423 -8.271 -9.439 1.00 90.19 125 TYR A CA 1
ATOM 1001 C C . TYR A 1 125 ? -14.420 -7.496 -10.319 1.00 90.19 125 TYR A C 1
ATOM 1003 O O . TYR A 1 125 ? -15.595 -7.394 -9.957 1.00 90.19 125 TYR A O 1
ATOM 1011 N N . ASP A 1 126 ? -13.971 -6.965 -11.457 1.00 90.56 126 ASP A N 1
ATOM 1012 C CA . ASP A 1 126 ? -14.846 -6.368 -12.462 1.00 90.56 126 ASP A CA 1
ATOM 1013 C C . ASP A 1 126 ? -15.735 -7.435 -13.130 1.00 90.56 126 ASP A C 1
ATOM 1015 O O . ASP A 1 126 ? -15.346 -8.595 -13.271 1.00 90.56 126 ASP A O 1
ATOM 1019 N N . GLU A 1 127 ? -16.936 -7.049 -13.568 1.00 87.94 127 GLU A N 1
ATOM 1020 C CA . GLU A 1 127 ? -17.891 -7.966 -14.213 1.00 87.94 127 GLU A CA 1
ATOM 1021 C C . GLU A 1 127 ? -17.348 -8.574 -15.514 1.00 87.94 127 GLU A C 1
ATOM 1023 O O . GLU A 1 127 ? -17.765 -9.665 -15.911 1.00 87.94 127 GLU A O 1
ATOM 1028 N N . SER A 1 128 ? -16.425 -7.877 -16.181 1.00 90.38 128 SER A N 1
ATOM 1029 C CA . SER A 1 128 ? -15.790 -8.333 -17.417 1.00 90.38 128 SER A CA 1
ATOM 1030 C C . SER A 1 128 ? -14.544 -9.197 -17.189 1.00 90.38 128 SER A C 1
ATOM 1032 O O . SER A 1 128 ? -13.995 -9.739 -18.154 1.00 90.38 128 SER A O 1
ATOM 1034 N N . ALA A 1 129 ? -14.096 -9.350 -15.939 1.00 90.06 129 ALA A N 1
ATOM 1035 C CA . ALA A 1 129 ? -12.859 -10.042 -15.621 1.00 90.06 129 ALA A CA 1
ATOM 1036 C C . ALA A 1 129 ? -12.985 -11.574 -15.781 1.00 90.06 129 ALA A C 1
ATOM 1038 O O . ALA A 1 129 ? -14.022 -12.164 -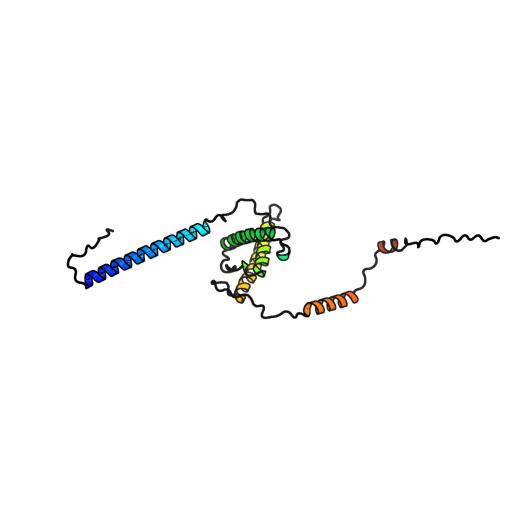15.454 1.00 90.06 129 ALA A O 1
ATOM 1039 N N . PRO A 1 130 ? -11.935 -12.263 -16.269 1.00 95.69 130 PRO A N 1
ATOM 1040 C CA . PRO A 1 130 ? -11.886 -13.722 -16.272 1.00 95.69 130 PRO A CA 1
ATOM 1041 C C . PRO A 1 130 ? -12.103 -14.321 -14.874 1.00 95.69 130 PRO A C 1
ATOM 1043 O O . PRO A 1 130 ? -11.641 -13.791 -13.874 1.00 95.69 130 PRO A O 1
ATOM 1046 N N . ALA A 1 131 ? -12.759 -15.479 -14.782 1.00 94.56 131 ALA A N 1
ATOM 1047 C CA . ALA A 1 131 ? -13.145 -16.059 -13.489 1.00 94.56 131 ALA A CA 1
ATOM 1048 C C . ALA A 1 131 ? -11.965 -16.387 -12.543 1.00 94.56 131 ALA A C 1
ATOM 1050 O O . ALA A 1 131 ? -12.165 -16.537 -11.337 1.00 94.56 131 ALA A O 1
ATOM 1051 N N . ASP A 1 132 ? -10.748 -16.527 -13.069 1.00 96.94 132 ASP A N 1
ATOM 1052 C CA . ASP A 1 132 ? -9.531 -16.832 -12.317 1.00 96.94 132 ASP A CA 1
ATOM 1053 C C . ASP A 1 132 ? -8.757 -15.587 -11.844 1.00 96.94 132 ASP A C 1
ATOM 1055 O O . ASP A 1 132 ? -7.865 -15.717 -10.996 1.00 96.94 132 ASP A O 1
ATOM 1059 N N . THR A 1 133 ? -9.102 -14.374 -12.298 1.00 95.88 133 THR A N 1
ATOM 1060 C CA . THR A 1 133 ? -8.397 -13.150 -11.880 1.00 95.88 133 THR A CA 1
ATOM 1061 C C . THR A 1 133 ? -8.433 -12.887 -10.376 1.00 95.88 133 THR A C 1
ATOM 1063 O O . THR A 1 133 ? -7.388 -12.482 -9.852 1.00 95.88 133 THR A O 1
ATOM 1066 N N . PRO A 1 134 ? -9.523 -13.165 -9.624 1.00 96.88 134 PRO A N 1
ATOM 1067 C CA . PRO A 1 134 ? -9.495 -13.047 -8.169 1.00 96.88 134 PRO A CA 1
ATOM 1068 C C . PRO A 1 134 ? -8.450 -13.954 -7.518 1.00 96.88 134 PRO A C 1
ATOM 1070 O O . PRO A 1 134 ? -7.767 -13.537 -6.581 1.00 96.88 134 PRO A O 1
ATOM 1073 N N . LEU A 1 135 ? -8.293 -15.190 -8.006 1.00 97.88 135 LEU A N 1
ATOM 1074 C CA . LEU A 1 135 ? -7.299 -16.123 -7.475 1.00 97.88 135 LEU A CA 1
ATOM 1075 C C . LEU A 1 135 ? -5.883 -15.614 -7.763 1.00 97.88 135 LEU A C 1
ATOM 1077 O O . LEU A 1 135 ? -5.059 -15.525 -6.851 1.00 97.88 135 LEU A O 1
ATOM 1081 N N . LEU A 1 136 ? -5.632 -15.178 -8.998 1.00 97.75 136 LEU A N 1
ATOM 1082 C CA . LEU A 1 136 ? -4.347 -14.611 -9.399 1.00 97.75 136 LEU A CA 1
ATOM 1083 C C . LEU A 1 136 ? -3.996 -13.337 -8.609 1.00 97.75 136 LEU A C 1
ATOM 1085 O O . LEU A 1 136 ? -2.830 -13.091 -8.290 1.00 97.75 136 LEU A O 1
ATOM 1089 N N . TRP A 1 137 ? -4.991 -12.524 -8.248 1.00 97.94 137 TRP A N 1
ATOM 1090 C CA . TRP A 1 137 ? -4.784 -11.382 -7.360 1.00 97.94 137 TRP A CA 1
ATOM 1091 C C . TRP A 1 137 ? -4.308 -11.815 -5.963 1.00 97.94 137 TRP A C 1
ATOM 1093 O O . TRP A 1 137 ? -3.358 -11.228 -5.442 1.00 97.94 137 TRP A O 1
ATOM 1103 N N . HIS A 1 138 ? -4.870 -12.880 -5.381 1.00 98.12 138 HIS A N 1
ATOM 1104 C CA . HIS A 1 138 ? -4.420 -13.391 -4.076 1.00 98.12 138 HIS A CA 1
ATOM 1105 C C . HIS A 1 138 ? -2.978 -13.914 -4.117 1.00 98.12 138 HIS A C 1
ATOM 1107 O O . HIS A 1 138 ? -2.214 -13.718 -3.168 1.00 98.12 138 HIS A O 1
ATOM 1113 N N . GLU A 1 139 ? -2.562 -14.530 -5.223 1.00 97.81 139 GLU A N 1
ATOM 1114 C CA . GLU A 1 139 ? -1.167 -14.943 -5.413 1.00 97.81 139 GLU A CA 1
ATOM 1115 C C . GLU A 1 139 ? -0.213 -13.738 -5.447 1.00 97.81 139 GLU A C 1
ATOM 1117 O O . GLU A 1 139 ? 0.885 -13.780 -4.879 1.00 97.81 139 GLU A O 1
ATOM 1122 N N . ARG A 1 140 ? -0.634 -12.633 -6.075 1.00 96.88 140 ARG A N 1
ATOM 1123 C CA . ARG A 1 140 ? 0.119 -11.368 -6.079 1.00 96.88 140 ARG A CA 1
ATOM 1124 C C . ARG A 1 140 ? 0.157 -10.734 -4.691 1.00 96.88 140 ARG A C 1
ATOM 1126 O O . ARG A 1 140 ? 1.232 -10.300 -4.273 1.00 96.88 140 ARG A O 1
ATOM 1133 N N . LEU A 1 141 ? -0.958 -10.748 -3.956 1.00 96.69 141 LEU A N 1
ATOM 1134 C CA . LEU A 1 141 ? -1.023 -10.307 -2.560 1.00 96.69 141 LEU A CA 1
ATOM 1135 C C . LEU A 1 141 ? -0.020 -11.080 -1.693 1.00 96.69 141 LEU A C 1
ATOM 1137 O O . LEU A 1 141 ? 0.727 -10.466 -0.936 1.00 96.69 141 LEU A O 1
ATOM 1141 N N . ALA A 1 142 ? 0.061 -12.406 -1.832 1.00 95.81 142 ALA A N 1
ATOM 1142 C CA . ALA A 1 142 ? 1.010 -13.216 -1.067 1.00 95.81 142 ALA A CA 1
ATOM 1143 C C . ALA A 1 142 ? 2.470 -12.779 -1.294 1.00 95.81 142 ALA A C 1
ATOM 1145 O O . ALA A 1 142 ? 3.244 -12.683 -0.342 1.00 95.81 142 ALA A O 1
ATOM 1146 N N . ARG A 1 143 ? 2.835 -12.444 -2.539 1.00 94.38 143 ARG A N 1
ATOM 1147 C CA . ARG A 1 143 ? 4.166 -11.903 -2.875 1.00 94.38 143 ARG A CA 1
ATOM 1148 C C . ARG A 1 143 ? 4.367 -10.477 -2.356 1.00 94.38 143 ARG A C 1
ATOM 1150 O O . ARG A 1 143 ? 5.469 -10.140 -1.937 1.00 94.38 143 ARG A O 1
ATOM 1157 N N . CYS A 1 144 ? 3.323 -9.652 -2.392 1.00 94.38 144 CYS A N 1
ATOM 1158 C CA . CYS A 1 144 ? 3.343 -8.286 -1.869 1.00 94.38 144 CYS A CA 1
ATOM 1159 C C . CYS A 1 144 ? 3.591 -8.261 -0.355 1.00 94.38 144 CYS A C 1
ATOM 1161 O O . CYS A 1 144 ? 4.455 -7.522 0.107 1.00 94.38 144 CYS A O 1
ATOM 1163 N N . ARG A 1 145 ? 2.932 -9.142 0.411 1.00 92.81 145 ARG A N 1
ATOM 1164 C CA . ARG A 1 145 ? 3.086 -9.220 1.877 1.00 92.81 145 ARG A CA 1
ATOM 1165 C C . ARG A 1 145 ? 4.533 -9.390 2.336 1.00 92.81 145 ARG A C 1
ATOM 1167 O O . ARG A 1 145 ? 4.876 -8.894 3.401 1.00 92.81 145 ARG A O 1
ATOM 1174 N N . ILE A 1 146 ? 5.372 -10.069 1.553 1.00 91.31 146 ILE A N 1
ATOM 1175 C CA . ILE A 1 146 ? 6.803 -10.209 1.859 1.00 91.31 146 ILE A CA 1
ATOM 1176 C C . ILE A 1 146 ? 7.474 -8.828 1.842 1.00 91.31 146 ILE A C 1
ATOM 1178 O O . ILE A 1 146 ? 8.053 -8.419 2.840 1.00 91.31 146 ILE A O 1
ATOM 1182 N N . ARG A 1 147 ? 7.297 -8.066 0.756 1.00 89.25 147 ARG A N 1
ATOM 1183 C CA . ARG A 1 147 ? 7.897 -6.730 0.599 1.00 89.25 147 ARG A CA 1
ATOM 1184 C C . ARG A 1 147 ? 7.356 -5.708 1.597 1.00 89.25 147 ARG A C 1
ATOM 1186 O O . ARG A 1 147 ? 8.116 -4.871 2.073 1.00 89.25 147 ARG A O 1
ATOM 1193 N N . LEU A 1 148 ? 6.068 -5.798 1.940 1.00 87.94 148 LEU A N 1
ATOM 1194 C CA . LEU A 1 148 ? 5.458 -4.943 2.964 1.00 87.94 148 LEU A CA 1
ATOM 1195 C C . LEU A 1 148 ? 6.134 -5.136 4.331 1.00 87.94 148 LEU A C 1
ATOM 1197 O O . LEU A 1 148 ? 6.455 -4.154 4.996 1.00 87.94 148 LEU A O 1
ATOM 1201 N N . ARG A 1 149 ? 6.426 -6.386 4.721 1.00 84.06 149 ARG A N 1
ATOM 1202 C CA . ARG A 1 149 ? 7.152 -6.683 5.971 1.00 84.06 149 ARG A CA 1
ATOM 1203 C C . ARG A 1 149 ? 8.587 -6.189 5.939 1.00 84.06 149 ARG A C 1
ATOM 1205 O O . ARG A 1 149 ? 9.022 -5.585 6.915 1.00 84.06 149 ARG A O 1
ATOM 1212 N N . ASP A 1 150 ? 9.291 -6.422 4.833 1.00 82.88 150 ASP A N 1
ATOM 1213 C CA . ASP A 1 150 ? 10.686 -5.997 4.673 1.00 82.88 150 ASP A CA 1
ATOM 1214 C C . ASP A 1 150 ? 10.827 -4.475 4.831 1.00 82.88 150 ASP A C 1
ATOM 1216 O O . ASP A 1 150 ? 11.875 -3.981 5.242 1.00 82.88 150 ASP A O 1
ATOM 1220 N N . TRP A 1 151 ? 9.772 -3.710 4.532 1.00 77.62 151 TRP A N 1
ATOM 1221 C CA . TRP A 1 151 ? 9.790 -2.258 4.680 1.00 77.62 151 TRP A CA 1
ATOM 1222 C C . TRP A 1 151 ? 9.979 -1.810 6.129 1.00 77.62 151 TRP A C 1
ATOM 1224 O O . TRP A 1 151 ? 10.737 -0.874 6.397 1.00 77.62 151 TRP A O 1
ATOM 1234 N N . ASP A 1 152 ? 9.333 -2.501 7.067 1.00 71.12 152 ASP A N 1
ATOM 1235 C CA . ASP A 1 152 ? 9.428 -2.184 8.487 1.00 71.12 152 ASP A CA 1
ATOM 1236 C C . ASP A 1 152 ? 10.848 -2.368 9.037 1.00 71.12 152 ASP A C 1
ATOM 1238 O O . ASP A 1 152 ? 11.297 -1.548 9.841 1.00 71.12 152 ASP A O 1
ATOM 1242 N N . ASP A 1 153 ? 11.588 -3.367 8.550 1.00 72.50 153 ASP A N 1
ATOM 1243 C CA . ASP A 1 153 ? 12.957 -3.642 9.001 1.00 72.50 153 ASP A CA 1
ATOM 1244 C C . ASP A 1 153 ? 13.892 -2.437 8.775 1.00 72.50 153 ASP A C 1
ATOM 1246 O O . ASP A 1 153 ? 14.841 -2.220 9.535 1.00 72.50 153 ASP A O 1
ATOM 1250 N N . TYR A 1 154 ? 13.594 -1.595 7.777 1.00 69.00 154 TYR A N 1
ATOM 1251 C CA . TYR A 1 154 ? 14.372 -0.394 7.463 1.00 69.00 154 TYR A CA 1
ATOM 1252 C C . TYR A 1 154 ? 13.887 0.877 8.171 1.00 69.00 154 TYR A C 1
ATOM 1254 O O . TYR A 1 154 ? 14.690 1.785 8.395 1.00 69.00 154 TYR A O 1
ATOM 1262 N N . THR A 1 155 ? 12.598 0.984 8.498 1.00 70.12 155 THR A N 1
ATOM 1263 C CA . THR A 1 155 ? 11.985 2.243 8.975 1.00 70.12 155 THR A CA 1
ATOM 1264 C C . THR A 1 155 ? 11.453 2.183 10.408 1.00 70.12 155 THR A C 1
ATOM 1266 O O . THR A 1 155 ? 11.151 3.232 10.987 1.00 70.12 155 THR A O 1
ATOM 1269 N N . ARG A 1 156 ? 11.417 0.983 11.008 1.00 74.56 156 ARG A N 1
ATOM 1270 C CA . ARG A 1 156 ? 10.970 0.692 12.384 1.00 74.56 156 ARG A CA 1
ATOM 1271 C C . ARG A 1 156 ? 9.575 1.238 12.684 1.00 74.56 156 ARG A C 1
ATOM 1273 O O . ARG A 1 156 ? 9.384 1.902 13.700 1.00 74.56 156 ARG A O 1
ATOM 1280 N N . CYS A 1 157 ? 8.628 0.986 11.792 1.00 76.44 157 CYS A N 1
ATOM 1281 C CA . CYS A 1 157 ? 7.294 1.580 11.762 1.00 76.44 157 CYS A CA 1
ATOM 1282 C C . CYS A 1 157 ? 6.236 0.862 12.625 1.00 76.44 157 CYS A C 1
ATOM 1284 O O . CYS A 1 157 ? 5.199 1.458 12.924 1.00 76.44 157 CYS A O 1
ATOM 1286 N N . ARG A 1 158 ? 6.475 -0.387 13.046 1.00 66.88 158 ARG A N 1
ATOM 1287 C CA . ARG A 1 158 ? 5.472 -1.270 13.678 1.00 66.88 158 ARG A CA 1
ATOM 1288 C C . ARG A 1 158 ? 4.904 -0.828 15.038 1.00 66.88 158 ARG A C 1
ATOM 1290 O O . ARG A 1 158 ? 3.819 -1.271 15.385 1.00 66.88 158 ARG A O 1
ATOM 1297 N N . ASN A 1 159 ? 5.565 0.060 15.789 1.00 64.94 159 ASN A N 1
ATOM 1298 C CA . ASN A 1 159 ? 5.162 0.417 17.167 1.00 64.94 159 ASN A CA 1
ATOM 1299 C C . ASN A 1 159 ? 4.997 1.930 17.402 1.00 64.94 159 ASN A C 1
ATOM 1301 O O . ASN A 1 159 ? 5.286 2.434 18.487 1.00 64.94 159 ASN A O 1
ATOM 1305 N N . GLY A 1 160 ? 4.608 2.688 16.375 1.00 65.50 160 GLY A N 1
ATOM 1306 C CA . GLY A 1 160 ? 4.488 4.152 16.475 1.00 65.50 160 GLY A CA 1
ATOM 1307 C C . GLY A 1 160 ? 5.833 4.888 16.533 1.00 65.50 160 GLY A C 1
ATOM 1308 O O . GLY A 1 160 ? 5.875 6.116 16.547 1.00 65.50 160 GLY A O 1
ATOM 1309 N N . THR A 1 161 ? 6.945 4.154 16.507 1.00 70.19 161 THR A N 1
ATOM 1310 C CA . THR A 1 161 ? 8.249 4.684 16.123 1.00 70.19 161 THR A CA 1
ATOM 1311 C C . THR A 1 161 ? 8.283 4.854 14.607 1.00 70.19 161 THR A C 1
ATOM 1313 O O . THR A 1 161 ? 7.697 4.063 13.880 1.00 70.19 161 THR A O 1
ATOM 1316 N N . HIS A 1 162 ? 8.933 5.898 14.105 1.00 76.50 162 HIS A N 1
ATOM 1317 C CA . HIS A 1 162 ? 9.136 6.081 12.671 1.00 76.50 162 HIS A CA 1
ATOM 1318 C C . HIS A 1 162 ? 10.476 6.765 12.453 1.00 76.50 162 HIS A C 1
ATOM 1320 O O . HIS A 1 162 ? 10.738 7.829 13.016 1.00 76.50 162 HIS A O 1
ATOM 1326 N N . THR A 1 163 ? 11.325 6.154 11.634 1.00 74.44 163 THR A N 1
ATOM 1327 C CA . THR A 1 163 ? 12.541 6.794 11.135 1.00 74.44 163 THR A CA 1
ATOM 1328 C C . THR A 1 163 ? 12.433 6.896 9.625 1.00 74.44 163 THR A C 1
ATOM 1330 O O . THR A 1 163 ? 12.160 5.903 8.948 1.00 74.44 163 THR A O 1
ATOM 1333 N N . LEU A 1 164 ? 12.654 8.096 9.087 1.00 68.81 164 LEU A N 1
ATOM 1334 C CA . LEU A 1 164 ? 12.726 8.278 7.642 1.00 68.81 164 LEU A CA 1
ATOM 1335 C C . LEU A 1 164 ? 13.820 7.367 7.087 1.00 68.81 164 LEU A C 1
ATOM 1337 O O . LEU A 1 164 ? 14.950 7.377 7.580 1.00 68.81 164 LEU A O 1
ATOM 1341 N N . ARG A 1 165 ? 13.487 6.605 6.041 1.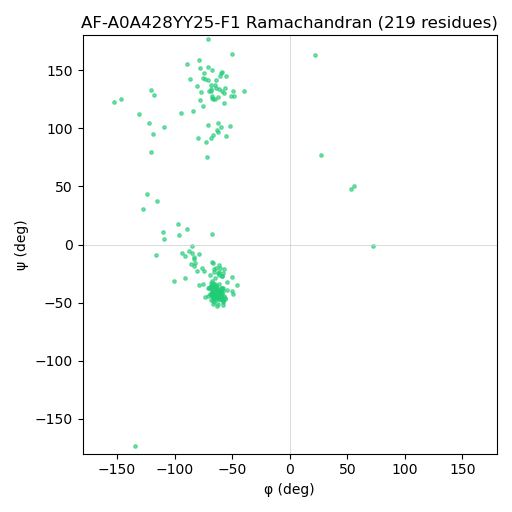00 68.06 165 ARG A N 1
ATOM 1342 C CA . ARG A 1 165 ? 14.465 5.790 5.324 1.00 68.06 165 ARG A CA 1
ATOM 1343 C C . ARG A 1 165 ? 15.490 6.724 4.690 1.00 68.06 165 ARG A C 1
ATOM 1345 O O . ARG A 1 165 ? 15.241 7.298 3.631 1.00 68.06 165 ARG A O 1
ATOM 1352 N N . ARG A 1 166 ? 16.642 6.890 5.333 1.00 61.94 166 ARG A N 1
ATOM 1353 C CA . ARG A 1 166 ? 17.796 7.509 4.693 1.00 61.94 166 ARG A CA 1
ATOM 1354 C C . ARG A 1 166 ? 18.372 6.471 3.736 1.00 61.94 166 ARG A C 1
ATOM 1356 O O . ARG A 1 166 ? 18.716 5.366 4.142 1.00 61.94 166 ARG A O 1
ATOM 1363 N N . LEU A 1 167 ? 18.405 6.793 2.446 1.00 65.06 167 LEU A N 1
ATOM 1364 C CA . LEU A 1 167 ? 19.198 6.029 1.490 1.00 65.06 167 LEU A CA 1
ATOM 1365 C C . LEU A 1 167 ? 20.663 6.302 1.839 1.00 65.06 167 LEU A C 1
ATOM 1367 O O . LEU A 1 167 ? 21.229 7.297 1.403 1.00 65.06 167 LEU A O 1
ATOM 1371 N N . ASP A 1 168 ? 21.251 5.459 2.685 1.00 64.00 168 ASP A N 1
ATOM 1372 C CA . ASP A 1 168 ? 22.660 5.600 3.075 1.00 64.00 168 ASP A CA 1
ATOM 1373 C C . ASP A 1 168 ? 23.607 5.348 1.885 1.00 64.00 168 ASP A C 1
ATOM 1375 O O . ASP A 1 168 ? 24.768 5.753 1.905 1.00 64.00 168 ASP A O 1
ATOM 1379 N N . LEU A 1 169 ? 23.092 4.738 0.810 1.00 76.00 169 LEU A N 1
ATOM 1380 C CA . LEU A 1 169 ? 23.747 4.659 -0.489 1.00 76.00 169 LEU A CA 1
ATOM 1381 C C . LEU A 1 169 ? 23.264 5.791 -1.405 1.00 76.00 169 LEU A C 1
ATOM 1383 O O . LEU A 1 169 ? 22.119 5.789 -1.862 1.00 76.00 169 LEU A O 1
ATOM 1387 N N . ALA A 1 170 ? 24.166 6.714 -1.730 1.00 76.56 170 ALA A N 1
ATOM 1388 C CA . ALA A 1 170 ? 23.976 7.635 -2.841 1.00 76.56 170 ALA A CA 1
ATOM 1389 C C . ALA A 1 170 ? 24.267 6.904 -4.159 1.00 76.56 170 ALA A C 1
ATOM 1391 O O . ALA A 1 170 ? 25.346 6.336 -4.343 1.00 76.56 170 ALA A O 1
ATOM 1392 N N . TRP A 1 171 ? 23.305 6.913 -5.080 1.00 81.62 171 TRP A N 1
ATOM 1393 C CA . TRP A 1 171 ? 23.548 6.454 -6.443 1.00 81.62 171 TRP A CA 1
ATOM 1394 C C . TRP A 1 171 ? 24.471 7.470 -7.146 1.00 81.62 171 TRP A C 1
ATOM 1396 O O . TRP A 1 171 ? 24.196 8.664 -7.041 1.00 81.62 171 TRP A O 1
ATOM 1406 N N . PRO A 1 172 ? 25.553 7.064 -7.842 1.00 88.12 172 PRO A N 1
ATOM 1407 C CA . PRO A 1 172 ? 26.548 8.014 -8.353 1.00 88.12 172 PRO A CA 1
ATOM 1408 C C . PRO A 1 172 ? 25.954 8.991 -9.369 1.00 88.12 172 PRO A C 1
ATOM 1410 O O . PRO A 1 172 ? 25.424 8.526 -10.367 1.00 88.12 172 PRO A O 1
ATOM 1413 N N . ASP A 1 173 ? 26.113 10.308 -9.208 1.00 87.62 173 ASP A N 1
ATOM 1414 C CA . ASP A 1 173 ? 25.513 11.325 -10.104 1.00 87.62 173 ASP A CA 1
ATOM 1415 C C . ASP A 1 173 ? 25.902 11.180 -11.590 1.00 87.62 173 ASP A C 1
ATOM 1417 O O . ASP A 1 173 ? 25.187 11.632 -12.484 1.00 87.62 173 ASP A O 1
ATOM 1421 N N . THR A 1 174 ? 27.015 10.500 -11.877 1.00 92.50 174 THR A N 1
ATOM 1422 C CA . THR A 1 174 ? 27.504 10.215 -13.235 1.00 92.50 174 THR A CA 1
ATOM 1423 C C . THR A 1 174 ? 26.778 9.064 -13.931 1.00 92.50 174 THR A C 1
ATOM 1425 O O . THR A 1 174 ? 26.997 8.841 -15.124 1.00 92.50 174 THR A O 1
ATOM 1428 N N . TRP A 1 175 ? 25.914 8.329 -13.222 1.00 93.06 175 TRP A N 1
ATOM 1429 C CA . TRP A 1 175 ? 25.254 7.130 -13.742 1.00 93.06 175 TRP A CA 1
ATOM 1430 C C . TRP A 1 175 ? 24.502 7.386 -15.047 1.00 93.06 175 TRP A C 1
ATOM 1432 O O . TRP A 1 175 ? 24.531 6.550 -15.948 1.00 93.06 175 TRP A O 1
ATOM 1442 N N . ARG A 1 176 ? 23.844 8.548 -15.151 1.00 92.88 176 ARG A N 1
ATOM 1443 C CA . ARG A 1 176 ? 23.018 8.911 -16.304 1.00 92.88 176 ARG A CA 1
ATOM 1444 C C . ARG A 1 176 ? 23.879 9.078 -17.544 1.00 92.88 176 ARG A C 1
ATOM 1446 O O . ARG A 1 176 ? 23.623 8.440 -18.555 1.00 92.88 176 ARG A O 1
ATOM 1453 N N . THR A 1 177 ? 24.933 9.880 -17.434 1.00 95.31 177 THR A N 1
ATOM 1454 C CA . THR A 1 177 ? 25.868 10.120 -18.535 1.00 95.31 177 THR A CA 1
ATOM 1455 C C . THR A 1 177 ? 26.551 8.826 -18.970 1.00 95.31 177 THR A C 1
ATOM 1457 O O . THR A 1 177 ? 26.657 8.566 -20.164 1.00 95.31 177 THR A O 1
ATOM 1460 N N . ALA A 1 178 ? 2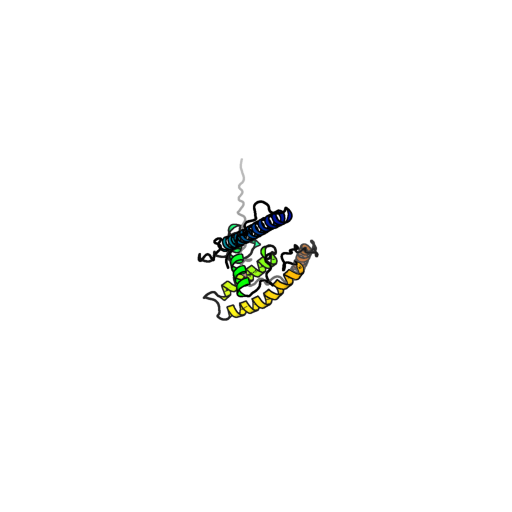6.962 7.980 -18.020 1.00 93.94 178 ALA A N 1
ATOM 1461 C CA . ALA A 1 178 ? 27.550 6.680 -18.336 1.00 93.94 178 ALA A CA 1
ATOM 1462 C C . ALA A 1 178 ? 26.562 5.762 -19.083 1.00 93.94 178 ALA A C 1
ATOM 1464 O O . ALA A 1 178 ? 26.941 5.113 -20.058 1.00 93.94 178 ALA A O 1
ATOM 1465 N N . ALA A 1 179 ? 25.292 5.736 -18.666 1.00 94.62 179 ALA A N 1
ATOM 1466 C CA . ALA A 1 179 ? 24.250 4.956 -19.330 1.00 94.62 179 ALA A CA 1
ATOM 1467 C C . ALA A 1 179 ? 23.952 5.470 -20.749 1.00 94.62 179 ALA A C 1
ATOM 1469 O O . ALA A 1 179 ? 23.850 4.673 -21.678 1.00 94.62 179 ALA A O 1
ATOM 1470 N N . GLU A 1 180 ? 23.857 6.789 -20.933 1.00 96.75 180 GLU A N 1
ATOM 1471 C CA . GLU A 1 180 ? 23.638 7.420 -22.242 1.00 96.75 180 GLU A CA 1
ATOM 1472 C C . GLU A 1 180 ? 24.787 7.126 -23.215 1.00 96.75 180 GLU A C 1
ATOM 1474 O O . GLU A 1 180 ? 24.547 6.804 -24.376 1.00 96.75 180 GLU A O 1
ATOM 1479 N N . GLN A 1 181 ? 26.034 7.169 -22.739 1.00 95.75 181 GLN A N 1
ATOM 1480 C CA . GLN A 1 181 ? 27.210 6.821 -23.541 1.00 95.75 181 GLN A CA 1
ATOM 1481 C C . GLN A 1 181 ? 27.219 5.346 -23.945 1.00 95.75 181 GLN A C 1
ATOM 1483 O O . GLN A 1 181 ? 27.456 5.035 -25.111 1.00 95.75 181 GLN A O 1
ATOM 1488 N N . ALA A 1 182 ? 26.940 4.443 -23.001 1.00 94.88 182 ALA A N 1
ATOM 1489 C CA . ALA A 1 182 ? 26.853 3.015 -23.289 1.00 94.88 182 ALA A CA 1
ATOM 1490 C C . ALA A 1 182 ? 25.742 2.715 -24.310 1.00 94.88 182 ALA A C 1
ATOM 1492 O O . ALA A 1 182 ? 25.961 1.941 -25.239 1.00 94.88 182 ALA A O 1
ATOM 1493 N N . ALA A 1 183 ? 24.583 3.370 -24.181 1.00 95.88 183 ALA A N 1
ATOM 1494 C CA . ALA A 1 183 ? 23.489 3.251 -25.141 1.00 95.88 183 ALA A CA 1
ATOM 1495 C C . ALA A 1 183 ? 23.875 3.791 -26.526 1.00 95.88 183 ALA A C 1
ATOM 1497 O O . ALA A 1 183 ? 23.601 3.145 -27.531 1.00 95.88 183 ALA A O 1
ATOM 1498 N N . ALA A 1 184 ? 24.538 4.948 -26.599 1.00 96.19 184 ALA A N 1
ATOM 1499 C CA . ALA A 1 184 ? 24.997 5.514 -27.866 1.00 96.19 184 ALA A CA 1
ATOM 1500 C C . ALA A 1 184 ? 26.023 4.610 -28.570 1.00 96.19 184 ALA A C 1
ATOM 1502 O O . ALA A 1 184 ? 25.948 4.445 -29.785 1.00 96.19 184 ALA A O 1
ATOM 1503 N N . ALA A 1 185 ? 26.947 4.008 -27.815 1.00 95.88 185 ALA A N 1
ATOM 1504 C CA . ALA A 1 185 ? 27.915 3.054 -28.350 1.00 95.88 185 ALA A CA 1
ATOM 1505 C C . ALA A 1 185 ? 27.227 1.790 -28.894 1.00 95.88 185 ALA A C 1
ATOM 1507 O O . ALA A 1 185 ? 27.472 1.409 -30.034 1.00 95.88 185 ALA A O 1
ATOM 1508 N N . ASP A 1 186 ? 26.305 1.198 -28.127 1.00 95.56 186 ASP A N 1
ATOM 1509 C CA . ASP A 1 186 ? 25.513 0.044 -28.574 1.00 95.56 186 ASP A CA 1
ATOM 1510 C C . ASP A 1 186 ? 24.695 0.362 -29.840 1.00 95.56 186 ASP A C 1
ATOM 1512 O O . ASP A 1 186 ? 24.676 -0.434 -30.775 1.00 95.56 186 ASP A O 1
ATOM 1516 N N . LEU A 1 187 ? 24.063 1.538 -29.916 1.00 94.38 187 LEU A N 1
ATOM 1517 C CA . LEU A 1 187 ? 23.309 1.959 -31.100 1.00 94.38 187 LEU A CA 1
ATOM 1518 C C . LEU A 1 187 ? 24.203 2.200 -32.325 1.00 94.38 187 LEU A C 1
ATOM 1520 O O . LEU A 1 187 ? 23.756 1.944 -33.441 1.00 94.38 187 LEU A O 1
ATOM 1524 N N . ALA A 1 188 ? 25.438 2.675 -32.137 1.00 93.62 188 ALA A N 1
ATOM 1525 C CA . ALA A 1 188 ? 26.388 2.896 -33.228 1.00 93.62 188 ALA A CA 1
ATOM 1526 C C . ALA A 1 188 ? 26.856 1.584 -33.883 1.00 93.62 188 ALA A C 1
ATOM 1528 O O . ALA A 1 188 ? 27.107 1.566 -35.088 1.00 93.62 188 ALA A O 1
ATOM 1529 N N . ASP A 1 189 ? 26.927 0.495 -33.113 1.00 92.50 189 ASP A N 1
ATOM 1530 C CA . ASP A 1 189 ? 27.334 -0.830 -33.598 1.00 92.50 189 ASP A CA 1
ATOM 1531 C C . ASP A 1 189 ? 26.181 -1.621 -34.249 1.00 92.50 189 ASP A C 1
ATOM 1533 O O . ASP A 1 189 ? 26.406 -2.643 -34.906 1.00 92.50 189 ASP A O 1
ATOM 1537 N N . ARG A 1 190 ? 24.928 -1.173 -34.088 1.00 90.94 190 ARG A N 1
ATOM 1538 C CA . ARG A 1 190 ? 23.759 -1.855 -34.658 1.00 90.94 190 ARG A CA 1
ATOM 1539 C C . ARG A 1 190 ? 23.581 -1.514 -36.142 1.00 90.94 190 ARG A C 1
ATOM 1541 O O . ARG A 1 190 ? 23.639 -0.344 -36.520 1.00 90.94 190 ARG A O 1
ATOM 1548 N N . PRO A 1 191 ? 23.289 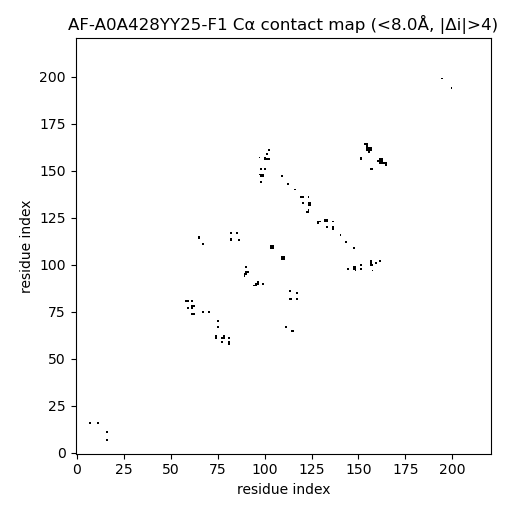-2.508 -37.002 1.00 90.06 191 PRO A N 1
ATOM 1549 C CA . PRO A 1 191 ? 22.984 -2.243 -38.400 1.00 90.06 191 PRO A CA 1
ATOM 1550 C C . PRO A 1 191 ? 21.697 -1.423 -38.517 1.00 90.06 191 PRO A C 1
ATOM 1552 O O . PRO A 1 191 ? 20.725 -1.652 -37.791 1.00 90.06 191 PRO A O 1
ATOM 1555 N N . LEU A 1 192 ? 21.685 -0.482 -39.463 1.00 81.69 192 LEU A N 1
ATOM 1556 C CA . LEU A 1 192 ? 20.477 0.263 -39.794 1.00 81.69 192 LEU A CA 1
ATOM 1557 C C . LEU A 1 192 ? 19.384 -0.701 -40.279 1.00 81.69 192 LEU A C 1
ATOM 1559 O O . LEU A 1 192 ? 19.698 -1.689 -40.952 1.00 81.69 192 LEU A O 1
ATOM 1563 N N . PRO A 1 193 ? 18.108 -0.425 -39.958 1.00 83.00 193 PRO A N 1
ATOM 1564 C CA . PRO A 1 193 ? 17.005 -1.206 -40.495 1.00 83.00 193 PRO A CA 1
ATOM 1565 C C . PRO A 1 193 ? 17.057 -1.183 -42.026 1.00 83.00 193 PRO A C 1
ATOM 1567 O O . PRO A 1 193 ? 17.273 -0.126 -42.624 1.00 83.00 193 PRO A O 1
ATOM 1570 N N . ASP A 1 194 ? 16.877 -2.352 -42.648 1.00 79.12 194 ASP A N 1
ATOM 1571 C CA . ASP A 1 194 ? 16.835 -2.478 -44.105 1.00 79.12 194 ASP A CA 1
ATOM 1572 C C . ASP A 1 194 ? 15.726 -1.554 -44.632 1.00 79.12 194 ASP A C 1
ATOM 1574 O O . ASP A 1 194 ? 14.579 -1.679 -44.179 1.00 79.12 194 ASP A O 1
ATOM 1578 N N . PRO A 1 195 ? 16.029 -0.585 -45.518 1.00 69.06 195 PRO A N 1
ATOM 1579 C CA . PRO A 1 195 ? 15.003 0.223 -46.147 1.00 69.06 195 PRO A CA 1
ATOM 1580 C C . PRO A 1 195 ? 14.126 -0.717 -46.971 1.00 69.06 195 PRO A C 1
ATOM 1582 O O . PRO A 1 195 ? 14.447 -1.085 -48.103 1.00 69.06 195 PRO A O 1
ATOM 1585 N N . GLY A 1 196 ? 13.008 -1.123 -46.369 1.00 67.50 196 GLY A N 1
ATOM 1586 C CA . GLY A 1 196 ? 11.992 -1.932 -47.017 1.00 67.50 196 GLY A CA 1
ATOM 1587 C C . GLY A 1 196 ? 11.583 -1.337 -48.372 1.00 67.50 196 GLY A C 1
ATOM 1588 O O . GLY A 1 196 ? 11.872 -0.173 -48.673 1.00 67.50 196 GLY A O 1
ATOM 1589 N N . PRO A 1 197 ? 10.908 -2.123 -49.224 1.00 67.44 197 PRO A N 1
ATOM 1590 C CA . PRO A 1 197 ? 10.610 -1.752 -50.610 1.00 67.44 197 PRO A CA 1
ATOM 1591 C C . PRO A 1 197 ? 9.967 -0.360 -50.774 1.00 67.44 197 PRO A C 1
ATOM 1593 O O . PRO A 1 197 ? 10.225 0.295 -51.782 1.00 67.44 197 PRO A O 1
ATOM 1596 N N . ASP A 1 198 ? 9.243 0.134 -49.768 1.00 60.03 198 ASP A N 1
ATOM 1597 C CA . ASP A 1 198 ? 8.534 1.420 -49.787 1.00 60.03 198 ASP A CA 1
ATOM 1598 C C . ASP A 1 198 ? 9.454 2.658 -49.782 1.00 60.03 198 ASP A C 1
ATOM 1600 O O . ASP A 1 198 ? 9.084 3.708 -50.312 1.00 60.03 198 ASP A O 1
ATOM 1604 N N . ALA A 1 199 ? 10.680 2.558 -49.253 1.00 56.09 199 ALA A N 1
ATOM 1605 C CA . ALA A 1 199 ? 11.623 3.684 -49.216 1.00 56.09 199 ALA A CA 1
ATOM 1606 C C . ALA A 1 199 ? 12.282 3.967 -50.581 1.00 56.09 199 ALA A C 1
ATOM 1608 O O . ALA A 1 199 ? 12.766 5.074 -50.821 1.00 56.09 199 ALA A O 1
ATOM 1609 N N . ARG A 1 200 ? 12.280 2.991 -51.503 1.00 51.28 200 ARG A N 1
ATOM 1610 C CA . ARG A 1 200 ? 12.800 3.182 -52.870 1.00 51.28 200 ARG A CA 1
ATOM 1611 C C . ARG A 1 200 ? 11.868 4.017 -53.749 1.00 51.28 200 ARG A C 1
ATOM 1613 O O . ARG A 1 200 ? 12.345 4.634 -54.697 1.00 51.28 200 ARG A O 1
ATOM 1620 N N . THR A 1 201 ? 10.580 4.089 -53.418 1.00 51.22 201 THR A N 1
ATOM 1621 C CA . THR A 1 201 ? 9.586 4.833 -54.208 1.00 51.22 201 THR A CA 1
ATOM 1622 C C . THR A 1 201 ? 9.649 6.340 -53.944 1.00 51.22 201 THR A C 1
ATOM 1624 O O . THR A 1 201 ? 9.493 7.131 -54.865 1.00 51.22 201 THR A O 1
ATOM 1627 N N . THR A 1 202 ? 9.956 6.771 -52.717 1.00 52.09 202 THR A N 1
ATOM 1628 C CA . THR A 1 202 ? 9.912 8.200 -52.344 1.00 52.09 202 THR A CA 1
ATOM 1629 C C . THR A 1 202 ? 11.159 8.997 -52.743 1.00 52.09 202 THR A C 1
ATOM 1631 O O . THR A 1 202 ? 11.123 10.227 -52.773 1.00 52.09 202 THR A O 1
ATOM 1634 N N . ALA A 1 203 ? 12.268 8.332 -53.078 1.00 50.25 203 ALA A N 1
ATOM 1635 C CA . ALA A 1 203 ? 13.499 9.001 -53.506 1.00 50.25 203 ALA A CA 1
ATOM 1636 C C . ALA A 1 203 ? 13.517 9.376 -55.003 1.00 50.25 203 ALA A C 1
ATOM 1638 O O . ALA A 1 203 ? 14.306 10.237 -55.387 1.00 50.25 203 ALA A O 1
ATOM 1639 N N . ALA A 1 204 ? 12.657 8.773 -55.833 1.00 50.75 204 ALA A N 1
ATOM 1640 C CA . ALA A 1 204 ? 12.638 8.990 -57.283 1.00 50.75 204 ALA A CA 1
ATOM 1641 C C . ALA A 1 204 ? 11.821 10.221 -57.737 1.00 50.75 204 ALA A C 1
ATOM 1643 O O . ALA A 1 204 ? 11.884 10.578 -58.907 1.00 50.75 204 ALA A O 1
ATOM 1644 N N . GLU A 1 205 ? 11.094 10.898 -56.839 1.00 49.88 205 GLU A N 1
ATOM 1645 C CA . GLU A 1 205 ? 10.139 11.968 -57.193 1.00 49.88 205 GLU A CA 1
ATOM 1646 C C . GLU A 1 205 ? 10.538 13.354 -56.645 1.00 49.88 205 GLU A C 1
ATOM 1648 O O . GLU A 1 205 ? 9.708 14.150 -56.210 1.00 49.88 205 GLU A O 1
ATOM 1653 N N . ARG A 1 206 ? 11.840 13.666 -56.643 1.00 52.97 206 ARG A N 1
ATOM 1654 C CA . ARG A 1 206 ? 12.336 15.039 -56.433 1.00 52.97 206 ARG A CA 1
ATOM 1655 C C . ARG A 1 206 ? 13.146 15.502 -57.637 1.00 52.97 206 ARG A C 1
ATOM 1657 O O . ARG A 1 206 ? 14.373 15.497 -57.606 1.00 52.97 206 ARG A O 1
ATOM 1664 N N . ASP A 1 207 ? 12.432 15.913 -58.680 1.00 53.03 207 ASP A N 1
ATOM 1665 C CA . ASP A 1 207 ? 12.988 16.734 -59.757 1.00 53.03 207 ASP A CA 1
ATOM 1666 C C . ASP A 1 207 ? 13.319 18.147 -59.227 1.00 53.03 207 ASP A C 1
ATOM 1668 O O . ASP A 1 207 ? 12.524 18.728 -58.478 1.00 53.03 207 ASP A O 1
ATOM 1672 N N . PRO A 1 208 ? 14.473 18.737 -59.586 1.00 55.44 208 PRO A N 1
ATOM 1673 C CA . PRO A 1 208 ? 14.777 20.130 -59.271 1.00 55.44 208 PRO A CA 1
ATOM 1674 C C . PRO A 1 208 ? 13.977 21.088 -60.179 1.00 55.44 208 PRO A C 1
ATOM 1676 O O . PRO A 1 208 ? 13.738 20.774 -61.346 1.00 55.44 208 PRO A O 1
ATOM 1679 N N . PRO A 1 209 ? 13.577 22.284 -59.704 1.00 43.91 209 PRO A N 1
ATOM 1680 C CA . PRO A 1 209 ? 12.832 23.228 -60.531 1.00 43.91 209 PRO A CA 1
ATOM 1681 C C . PRO A 1 209 ? 13.704 23.796 -61.664 1.00 43.91 209 PRO A C 1
ATOM 1683 O O . PRO A 1 209 ? 14.826 24.255 -61.443 1.00 43.91 209 PRO A O 1
ATOM 1686 N N . ALA A 1 210 ? 13.157 23.777 -62.882 1.00 45.53 210 ALA A N 1
ATOM 1687 C CA . ALA A 1 210 ? 13.779 24.288 -64.098 1.00 45.53 210 ALA A CA 1
ATOM 1688 C C . ALA A 1 210 ? 14.006 25.812 -64.052 1.00 45.53 210 ALA A C 1
ATOM 1690 O O . ALA A 1 210 ? 13.115 26.586 -63.700 1.00 45.53 210 ALA A O 1
ATOM 1691 N N . ALA A 1 211 ? 15.200 26.239 -64.468 1.00 48.88 211 ALA A N 1
ATOM 1692 C CA . ALA A 1 211 ? 15.548 27.635 -64.707 1.00 48.88 211 ALA A CA 1
ATOM 1693 C C . ALA A 1 211 ? 14.777 28.193 -65.923 1.00 48.88 211 ALA A C 1
ATOM 1695 O O . ALA A 1 211 ? 14.819 27.617 -67.010 1.00 48.88 211 ALA A O 1
ATOM 1696 N N . GLY A 1 212 ? 14.077 29.317 -65.735 1.00 41.22 212 GLY A N 1
ATOM 1697 C CA . GLY A 1 212 ? 13.391 30.062 -66.800 1.00 41.22 212 GLY A CA 1
ATOM 1698 C C . GLY A 1 212 ? 14.346 30.938 -67.635 1.00 41.22 212 GLY A C 1
ATOM 1699 O O . GLY A 1 212 ? 15.438 31.261 -67.166 1.00 41.22 212 GLY A O 1
ATOM 1700 N N . PRO A 1 213 ? 13.970 31.318 -68.873 1.00 48.12 213 PRO A N 1
ATOM 1701 C CA . PRO A 1 213 ? 14.917 31.746 -69.898 1.00 48.12 213 PRO A CA 1
ATOM 1702 C C . PRO A 1 213 ? 15.266 33.241 -69.856 1.00 48.12 213 PRO A C 1
ATOM 1704 O O . PRO A 1 213 ? 14.416 34.109 -69.666 1.00 48.12 213 PRO A O 1
ATOM 1707 N N . THR A 1 214 ? 16.537 33.517 -70.140 1.00 46.41 214 THR A N 1
ATOM 1708 C CA . THR A 1 214 ? 17.103 34.818 -70.508 1.00 46.41 214 THR A CA 1
ATOM 1709 C C . THR A 1 214 ? 16.588 35.254 -71.884 1.00 46.41 214 THR A C 1
ATOM 1711 O O . THR A 1 214 ? 16.755 34.521 -72.857 1.00 46.41 214 THR A O 1
ATOM 1714 N N . ALA A 1 215 ? 16.042 36.466 -72.001 1.00 42.69 215 ALA A N 1
ATOM 1715 C CA . ALA A 1 215 ? 15.847 37.142 -73.284 1.00 42.69 215 ALA A CA 1
ATOM 1716 C C . ALA A 1 215 ? 16.380 38.577 -73.184 1.00 42.69 215 ALA A C 1
ATOM 1718 O O . ALA A 1 215 ? 15.863 39.392 -72.424 1.00 42.69 215 ALA A O 1
ATOM 1719 N N . GLY A 1 216 ? 17.459 38.847 -73.920 1.00 43.25 216 GLY A N 1
ATOM 1720 C CA . GLY A 1 216 ? 18.018 40.181 -74.109 1.00 43.25 216 GLY A CA 1
ATOM 1721 C C . GLY A 1 216 ? 17.402 40.887 -75.316 1.00 43.25 216 GLY A C 1
ATOM 1722 O O . GLY A 1 216 ? 16.955 40.235 -76.259 1.00 43.25 216 GLY A O 1
ATOM 1723 N N . GLN A 1 217 ? 17.437 42.218 -75.303 1.00 41.31 217 GLN A N 1
ATOM 1724 C CA . GLN A 1 217 ? 17.367 43.031 -76.516 1.00 41.31 217 GLN A CA 1
ATOM 1725 C C . GLN A 1 217 ? 18.083 44.374 -76.292 1.00 41.31 217 GLN A C 1
ATOM 1727 O O . GLN A 1 217 ? 17.789 45.097 -75.341 1.00 41.31 217 GLN A O 1
ATOM 1732 N N . GLU A 1 218 ? 19.075 44.642 -77.145 1.00 44.06 218 GLU A N 1
ATOM 1733 C CA . GLU A 1 218 ? 19.899 45.856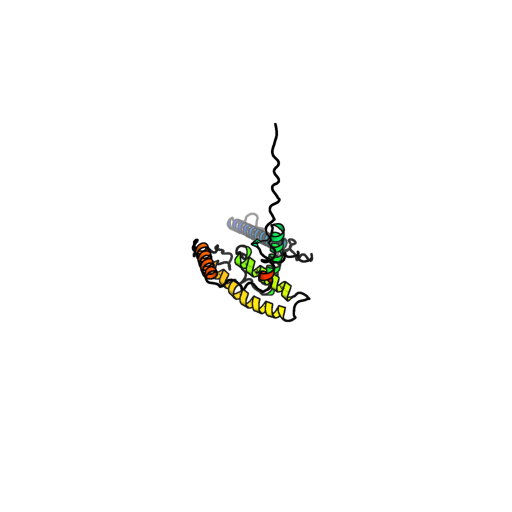 -77.230 1.00 44.06 218 GLU A CA 1
ATOM 1734 C C . GLU A 1 218 ? 19.168 47.028 -77.931 1.00 44.06 218 GLU A C 1
ATOM 1736 O O . GLU A 1 218 ? 18.311 46.771 -78.771 1.00 44.06 218 GLU A O 1
ATOM 1741 N N . ALA A 1 219 ? 19.553 48.267 -77.545 1.00 40.88 219 ALA A N 1
ATOM 1742 C CA . ALA A 1 219 ? 19.793 49.558 -78.262 1.00 40.88 219 ALA A CA 1
ATOM 1743 C C . ALA A 1 219 ? 19.154 49.845 -79.657 1.00 40.88 219 ALA A C 1
ATOM 1745 O O . ALA A 1 219 ? 18.817 48.897 -80.355 1.00 40.88 219 ALA A O 1
ATOM 1746 N N . PRO A 1 220 ? 19.063 51.106 -80.180 1.00 63.09 220 PRO A N 1
ATOM 1747 C CA . PRO A 1 220 ? 19.843 52.346 -79.912 1.00 63.09 220 PRO A CA 1
ATOM 1748 C C . PRO A 1 220 ? 18.936 53.611 -79.740 1.00 63.09 220 PRO A C 1
ATOM 1750 O O . PRO A 1 220 ? 17.722 53.459 -79.656 1.00 63.09 220 PRO A O 1
ATOM 1753 N N . ALA A 1 221 ? 19.366 54.878 -79.613 1.00 45.75 221 ALA A N 1
ATOM 1754 C CA . ALA A 1 221 ? 20.561 55.639 -80.003 1.00 45.75 221 ALA A CA 1
ATOM 1755 C C . ALA A 1 221 ? 20.835 56.802 -79.026 1.00 45.75 221 ALA A C 1
ATOM 1757 O O . ALA A 1 221 ? 19.889 57.194 -78.304 1.00 45.75 221 ALA A O 1
#

Mean predicted aligned error: 17.26 Å

Foldseek 3Di:
DDDPPDDDDPDDDVVVVVVVVVVVVVVVVVVVVVVVVVVVVVVVVCVVPVPVPDPPPDQDPQDPPDDQVPDDPVNNVSLVSNLVVVVVCCCVVVVCCQLAFPCLVVPVVSSVLSSVLSVQCCQLPDPPHDPCSNVVSVVVVVVSSVVSNVVCVQFVRNPVHGDPRDPPDDDDPCPVVVVVVVVVVVVVPDDDPDPPPVVVVVVVPDDDDDDDDDDDDDDDD

pLDDT: mean 79.16, std 18.35, range [36.72, 98.12]

Nearest PDB structures (foldseek):
  4p9t-assembly1_C  TM=4.504E-01  e=8.333E+00  Mus musculus
  7f02-assembly1_C  TM=2.598E-01  e=3.299E+00  Escherichia coli BL21(DE3)

Radius of gyration: 37.66 Å; Cα contacts (8 Å, |Δi|>4): 73; chains: 1; bounding box: 54×72×147 Å

Solvent-accessible surface area (backbone atoms only — not comparable to full-atom values): 13824 Å² total; per-residue (Å²): 133,83,85,77,79,82,78,78,62,98,81,56,56,70,66,60,51,50,52,52,50,51,51,51,51,53,49,53,49,52,53,52,51,52,50,51,49,50,52,49,50,52,49,51,49,50,64,66,64,42,87,76,68,74,71,83,57,74,76,74,83,66,68,80,84,82,48,80,92,77,47,50,74,68,57,43,53,50,43,49,55,52,49,52,55,50,48,53,52,46,30,66,74,68,67,32,66,87,41,54,37,92,62,43,88,80,34,70,69,52,47,54,52,52,51,53,53,50,53,47,48,54,52,25,70,38,92,87,40,60,90,58,36,52,58,54,43,51,57,49,48,60,58,45,53,54,57,39,41,58,50,35,80,68,25,51,34,83,77,85,42,76,47,83,74,72,73,86,69,77,79,64,88,61,53,59,60,55,49,53,51,54,49,52,53,56,57,69,74,48,80,75,78,77,78,52,81,72,60,67,63,70,72,75,76,72,80,79,86,81,85,82,86,90,81,87,84,82,88,89,132

Secondary structure (DSSP, 8-state):
---------TT--HHHHHHHHHHHHHHHHHHHHHHHHHHHHHHHHHHHHSS-S---S------SS--GGG--HHHHHHHHHHHHHHHHHHHHHHT-TTTS-TTGGG-HHHHHHHHHHHHHHHHHTSTTS-TTHHHHHHHHHHHHHHHHHHHHHHH--TTS--------SPPPTTHHHHHHHHHHHHHHHSPPPP--TTHHHHTS--PPPPPPPP-------